Protein AF-A0AAV8WE48-F1 (afdb_monomer_lite)

Sequence (250 aa):
MGMMQLTRQIILLNFLLIIPVNGFLDYDIIDGYFKHRHIHYASIIGCFSTRKEQLRILKRFIMKPMTSIFDLNKIIVKNVFRTSLQLGIVVDGDCEGVKQLLEISGHHNYFNENYHWLVLTLKGNITYIFENVRMYINADIQIVFPESVINYTVLEVYNPAHGRGGSVKFHKVGFYNSYHKYKFKAQRRCKYWIRRNMTGVTLRSLIVLPIHFEGRLLDYLNKEDQREINTFNRFNYNLISSCQRYYNFS

Secondary structure (DSSP, 8-state):
--------------------------HHHHHHHHHHHT--EEEEEE--S-HHHHHHHHHHHTTSSEEEEEEGGG--HHHHT--SS-EEEEEETTSTTHHHHHHHHHHTTTTSTTEEEEEE-S-S--GGGGTT---BTT--EEEEEESSSSEEEEEEEE-SBGGGTPPPEEEEEEEEETTTEEEE---SS-HHHHT---TT---------SS---S-HHHHHT--SSHHHHHHHHHHHHHHHHHHHHHT--

InterPro domains:
  IPR057074 Ionotropic receptor 75a/84a, N-terminal [PF24576] (26-208)

pLDDT: mean 84.61, std 16.13, range [30.84, 97.31]

Structure (mmCIF, N/CA/C/O backbone):
data_AF-A0AAV8WE48-F1
#
_entry.id   AF-A0AAV8WE48-F1
#
loop_
_atom_site.group_PDB
_atom_site.id
_atom_site.type_symbol
_atom_site.label_atom_id
_atom_site.label_alt_id
_atom_site.label_comp_id
_atom_site.label_asym_id
_atom_site.label_entity_id
_atom_site.label_seq_id
_atom_site.pdbx_PDB_ins_code
_atom_site.Cartn_x
_atom_site.Cartn_y
_atom_site.Cartn_z
_atom_site.occupancy
_atom_site.B_iso_or_equiv
_atom_site.auth_seq_id
_atom_site.auth_comp_id
_atom_site.auth_asym_id
_atom_site.auth_atom_id
_atom_site.pdbx_PDB_model_num
ATOM 1 N N . MET A 1 1 ? -3.585 -30.316 72.868 1.00 37.44 1 MET A N 1
ATOM 2 C CA . MET A 1 1 ? -2.877 -31.148 71.875 1.00 37.44 1 MET A CA 1
ATOM 3 C C . MET A 1 1 ? -3.904 -31.590 70.840 1.00 37.44 1 MET A C 1
ATOM 5 O O . MET A 1 1 ? -4.862 -32.215 71.255 1.00 37.44 1 MET A O 1
ATOM 9 N N . GLY A 1 2 ? -3.727 -31.147 69.585 1.00 34.12 2 GLY A N 1
ATOM 10 C CA . GLY A 1 2 ? -4.406 -31.519 68.320 1.00 34.12 2 GLY A CA 1
ATOM 11 C C . GLY A 1 2 ? -5.943 -31.643 68.279 1.00 34.12 2 GLY A C 1
ATOM 12 O O . GLY A 1 2 ? -6.504 -32.447 68.999 1.00 34.12 2 GLY A O 1
ATOM 13 N N . MET A 1 3 ? -6.720 -30.849 67.532 1.00 30.84 3 MET A N 1
ATOM 14 C CA . MET A 1 3 ? -6.778 -30.544 66.081 1.00 30.84 3 MET A CA 1
ATOM 15 C C . MET A 1 3 ? -8.002 -31.193 65.402 1.00 30.84 3 MET A C 1
ATOM 17 O O . MET A 1 3 ? -8.107 -32.408 65.331 1.00 30.84 3 MET A O 1
ATOM 21 N N . MET A 1 4 ? -8.817 -30.308 64.812 1.00 34.03 4 MET A N 1
ATOM 22 C CA . MET A 1 4 ? -9.484 -30.396 63.500 1.00 34.03 4 MET A CA 1
ATOM 23 C C . MET A 1 4 ? -10.501 -31.508 63.200 1.00 34.03 4 MET A C 1
ATOM 25 O O . MET A 1 4 ? -10.136 -32.656 63.005 1.00 34.03 4 MET A O 1
ATOM 29 N N . GLN A 1 5 ? -11.727 -31.079 62.872 1.00 36.22 5 GLN A N 1
ATOM 30 C CA . GLN A 1 5 ? -12.377 -31.365 61.579 1.00 36.22 5 GLN A CA 1
ATOM 31 C C . GLN A 1 5 ? -13.423 -30.259 61.300 1.00 36.22 5 GLN A C 1
ATOM 33 O O . GLN A 1 5 ? -14.400 -30.112 62.020 1.00 36.22 5 GLN A O 1
ATOM 38 N N . LEU A 1 6 ? -13.073 -29.274 60.464 1.00 34.91 6 LEU A N 1
ATOM 39 C CA . LEU A 1 6 ? -13.406 -29.180 59.028 1.00 34.91 6 LEU A CA 1
ATOM 40 C C . LEU A 1 6 ? -14.837 -28.675 58.751 1.00 34.91 6 LEU A C 1
ATOM 42 O O . LEU A 1 6 ? -15.732 -29.412 58.348 1.00 34.91 6 LEU A O 1
ATOM 46 N N . THR A 1 7 ? -15.016 -27.360 58.887 1.00 37.91 7 THR A N 1
ATOM 47 C CA . THR A 1 7 ? -16.088 -26.605 58.231 1.00 37.91 7 THR A CA 1
ATOM 48 C C . THR A 1 7 ? -15.756 -26.441 56.743 1.00 37.91 7 THR A C 1
ATOM 50 O O . THR A 1 7 ? -14.741 -25.858 56.367 1.00 37.91 7 THR A O 1
ATOM 53 N N . ARG A 1 8 ? -16.612 -26.984 55.869 1.00 35.22 8 ARG A N 1
ATOM 54 C CA . ARG A 1 8 ? -16.547 -26.791 54.412 1.00 35.22 8 ARG A CA 1
ATOM 55 C C . ARG A 1 8 ? -16.905 -25.341 54.064 1.00 35.22 8 ARG A C 1
ATOM 57 O O . ARG A 1 8 ? -18.067 -24.961 54.167 1.00 35.22 8 ARG A O 1
ATOM 64 N N . GLN A 1 9 ? -15.933 -24.551 53.611 1.00 38.09 9 GLN A N 1
ATOM 65 C CA . GLN A 1 9 ? -16.186 -23.303 52.886 1.00 38.09 9 GLN A CA 1
ATOM 66 C C . GLN A 1 9 ? -16.316 -23.596 51.387 1.00 38.09 9 GLN A C 1
ATOM 68 O O . GLN A 1 9 ? -15.432 -24.189 50.771 1.00 38.09 9 GLN A O 1
ATOM 73 N N . ILE A 1 10 ? -17.440 -23.176 50.811 1.00 42.19 10 ILE A N 1
ATOM 74 C CA . ILE A 1 10 ? -17.697 -23.159 49.371 1.00 42.19 10 ILE A CA 1
ATOM 75 C C . ILE A 1 10 ? -16.973 -21.935 48.800 1.00 42.19 10 ILE A C 1
ATOM 77 O O . ILE A 1 10 ? -17.366 -20.800 49.061 1.00 42.19 10 ILE A O 1
ATOM 81 N N . ILE A 1 11 ? -15.909 -22.162 48.030 1.00 39.19 11 ILE A N 1
ATOM 82 C CA . ILE A 1 11 ? -15.252 -21.118 47.238 1.00 39.19 11 ILE A CA 1
ATOM 83 C C . ILE A 1 11 ? -16.033 -20.983 45.926 1.00 39.19 11 ILE A C 1
ATOM 85 O O . ILE A 1 11 ? -15.918 -21.814 45.028 1.00 39.19 11 ILE A O 1
ATOM 89 N N . LEU A 1 12 ? -16.844 -19.930 45.824 1.00 37.59 12 LEU A N 1
ATOM 90 C CA . LEU A 1 12 ? -17.414 -19.450 44.565 1.00 37.59 12 LEU A CA 1
ATOM 91 C C . LEU A 1 12 ? -16.288 -18.810 43.739 1.00 37.59 12 LEU A C 1
ATOM 93 O O . LEU A 1 12 ? -15.960 -17.636 43.906 1.00 37.59 12 LEU A O 1
ATOM 97 N N . LEU A 1 13 ? -15.675 -19.595 42.853 1.00 41.00 13 LEU A N 1
ATOM 98 C CA . LEU A 1 13 ? -14.805 -19.073 41.804 1.00 41.00 13 LEU A CA 1
ATOM 99 C C . LEU A 1 13 ? -15.689 -18.366 40.766 1.00 41.00 13 LEU A C 1
ATOM 101 O O . LEU A 1 13 ? -16.316 -19.003 39.920 1.00 41.00 13 LEU A O 1
ATOM 105 N N . ASN A 1 14 ? -15.744 -17.035 40.841 1.00 34.50 14 ASN A N 1
ATOM 106 C CA . ASN A 1 14 ? -16.209 -16.193 39.745 1.00 34.50 14 ASN A CA 1
ATOM 107 C C . ASN A 1 14 ? -15.261 -16.397 38.555 1.00 34.50 14 ASN A C 1
ATOM 109 O O . ASN A 1 14 ? -14.245 -15.714 38.428 1.00 34.50 14 ASN A O 1
ATOM 113 N N . PHE A 1 15 ? -15.592 -17.346 37.680 1.00 39.38 15 PHE A N 1
ATOM 114 C CA . PHE A 1 15 ? -15.073 -17.359 36.322 1.00 39.38 15 PHE A CA 1
ATOM 115 C C . PHE A 1 15 ? -15.584 -16.089 35.638 1.00 39.38 15 PHE A C 1
ATOM 117 O O . PHE A 1 15 ? -16.705 -16.032 35.133 1.00 39.38 15 PHE A O 1
ATOM 124 N N . LEU A 1 16 ? -14.753 -15.046 35.652 1.00 34.72 16 LEU A N 1
ATOM 125 C CA . LEU A 1 16 ? -14.810 -13.987 34.657 1.00 34.72 16 LEU A CA 1
ATOM 126 C C . LEU A 1 16 ? -14.727 -14.686 33.301 1.00 34.72 16 LEU A C 1
ATOM 128 O O . LEU A 1 16 ? -13.660 -15.125 32.877 1.00 34.72 16 LEU A O 1
ATOM 132 N N . LEU A 1 17 ? -15.880 -14.836 32.650 1.00 32.72 17 LEU A N 1
ATOM 133 C CA . LEU A 1 17 ? -15.963 -15.109 31.227 1.00 32.72 17 LEU A CA 1
ATOM 134 C C . LEU A 1 17 ? -15.224 -13.963 30.536 1.00 32.72 17 LEU A C 1
ATOM 136 O O . LEU A 1 17 ? -15.789 -12.898 30.286 1.00 32.72 17 LEU A O 1
ATOM 140 N N . ILE A 1 18 ? -13.934 -14.171 30.273 1.00 37.03 18 ILE A N 1
ATOM 141 C CA . ILE A 1 18 ? -13.184 -13.395 29.298 1.00 37.03 18 ILE A CA 1
ATOM 142 C C . ILE A 1 18 ? -13.840 -13.757 27.973 1.00 37.03 18 ILE A C 1
ATOM 144 O O . ILE A 1 18 ? -13.488 -14.747 27.341 1.00 37.03 18 ILE A O 1
ATOM 148 N N . ILE A 1 19 ? -14.878 -13.010 27.603 1.00 40.09 19 ILE A N 1
ATOM 149 C CA . ILE A 1 19 ? -15.387 -13.031 26.241 1.00 40.09 19 ILE A CA 1
ATOM 150 C C . ILE A 1 19 ? -14.209 -12.520 25.412 1.00 40.09 19 ILE A C 1
ATOM 152 O O . ILE A 1 19 ? -13.821 -11.364 25.614 1.00 40.09 19 ILE A O 1
ATOM 156 N N . PRO A 1 20 ? -13.587 -13.344 24.550 1.00 41.84 20 PRO A N 1
ATOM 157 C CA . PRO A 1 20 ? -12.569 -12.834 23.657 1.00 41.84 20 PRO A CA 1
ATOM 158 C C . PRO A 1 20 ? -13.257 -11.771 22.805 1.00 41.84 20 PRO A C 1
ATOM 160 O O . PRO A 1 20 ? -14.187 -12.052 22.047 1.00 41.84 20 PRO A O 1
ATOM 163 N N . VAL A 1 21 ? -12.875 -10.513 23.011 1.00 46.00 21 VAL A N 1
ATOM 164 C CA . VAL A 1 21 ? -13.251 -9.446 22.093 1.00 46.00 21 VAL A CA 1
ATOM 165 C C . VAL A 1 21 ? -12.491 -9.782 20.820 1.00 46.00 21 VAL A C 1
ATOM 167 O O . VAL A 1 21 ? -11.273 -9.644 20.775 1.00 46.00 21 VAL A O 1
ATOM 170 N N . ASN A 1 22 ? -13.192 -10.332 19.832 1.00 54.34 22 ASN A N 1
ATOM 171 C CA . ASN A 1 22 ? -12.576 -10.933 18.648 1.00 54.34 22 ASN A CA 1
ATOM 172 C C . ASN A 1 22 ? -11.972 -9.907 17.669 1.00 54.34 22 ASN A C 1
ATOM 174 O O . ASN A 1 22 ? -11.669 -10.273 16.542 1.00 54.34 22 ASN A O 1
ATOM 178 N N . GLY A 1 23 ? -11.771 -8.652 18.075 1.00 63.28 23 GLY A N 1
ATOM 179 C CA . GLY A 1 23 ? -11.344 -7.592 17.174 1.00 63.28 23 GLY A CA 1
ATOM 180 C C . GLY A 1 23 ? -10.920 -6.291 17.861 1.00 63.28 23 GLY A C 1
ATOM 181 O O . GLY A 1 23 ? -11.391 -5.976 18.959 1.00 63.28 23 GLY A O 1
ATOM 182 N N . PHE A 1 24 ? -10.023 -5.530 17.228 1.00 79.69 24 PHE A N 1
ATOM 183 C CA . PHE A 1 24 ? -9.522 -4.246 17.718 1.00 79.69 24 PHE A CA 1
ATOM 184 C C . PHE A 1 24 ? -9.884 -3.084 16.787 1.00 79.69 24 PHE A C 1
ATOM 186 O O . PHE A 1 24 ? -9.307 -2.892 15.717 1.00 79.69 24 PHE A O 1
ATOM 193 N N . LEU A 1 25 ? -10.806 -2.239 17.257 1.00 84.12 25 LEU A N 1
ATOM 194 C CA . LEU A 1 25 ? -11.198 -0.989 16.604 1.00 84.12 25 LEU A CA 1
ATOM 195 C C . LEU A 1 25 ? -11.190 0.163 17.617 1.00 84.12 25 LEU A C 1
ATOM 197 O O . LEU A 1 25 ? -12.181 0.416 18.308 1.00 84.12 25 LEU A O 1
ATOM 201 N N . ASP A 1 26 ? -10.065 0.876 17.705 1.00 88.31 26 ASP A N 1
ATOM 202 C CA . ASP A 1 26 ? -9.943 2.070 18.545 1.00 88.31 26 ASP A CA 1
ATOM 203 C C . ASP A 1 26 ? -10.520 3.310 17.844 1.00 88.31 26 ASP A C 1
ATOM 205 O O . ASP A 1 26 ? -10.025 3.779 16.816 1.00 88.31 26 ASP A O 1
ATOM 209 N N . TYR A 1 27 ? -11.581 3.859 18.428 1.00 86.69 27 TYR A N 1
ATOM 210 C CA . TYR A 1 27 ? -12.322 4.992 17.877 1.00 86.69 27 TYR A CA 1
ATOM 211 C C . TYR A 1 27 ? -11.517 6.283 17.790 1.00 86.69 27 TYR A C 1
ATOM 213 O O . TYR A 1 27 ? -11.714 7.052 16.849 1.00 86.69 27 TYR A O 1
ATOM 221 N N . ASP A 1 28 ? -10.643 6.541 18.760 1.00 88.44 28 ASP A N 1
ATOM 222 C CA . ASP A 1 28 ? -9.892 7.790 18.804 1.00 88.44 28 ASP A CA 1
ATOM 223 C C . ASP A 1 28 ? -8.783 7.776 17.744 1.00 88.44 28 ASP A C 1
ATOM 225 O O . ASP A 1 28 ? -8.503 8.803 17.116 1.00 88.44 28 ASP A O 1
ATOM 229 N N . ILE A 1 29 ? -8.209 6.595 17.478 1.00 91.69 29 ILE A N 1
ATOM 230 C CA . ILE A 1 29 ? -7.289 6.384 16.355 1.00 91.69 29 ILE A CA 1
ATOM 231 C C . ILE A 1 29 ? -8.010 6.610 15.024 1.00 91.69 29 ILE A C 1
ATOM 233 O O . ILE A 1 29 ? -7.507 7.357 14.181 1.00 91.69 29 ILE A O 1
ATOM 237 N N . ILE A 1 30 ? -9.190 6.007 14.842 1.00 91.62 30 ILE A N 1
ATOM 238 C CA . ILE A 1 30 ? -9.986 6.134 13.611 1.00 91.62 30 ILE A CA 1
ATOM 239 C C . ILE A 1 30 ? -10.384 7.596 13.359 1.00 91.62 30 ILE A C 1
ATOM 241 O O . ILE A 1 30 ? -10.172 8.109 12.261 1.00 91.62 30 ILE A O 1
ATOM 245 N N . ASP A 1 31 ? -10.915 8.299 14.367 1.00 88.81 31 ASP A N 1
ATOM 246 C CA . ASP A 1 31 ? -11.296 9.714 14.240 1.00 88.81 31 ASP A CA 1
ATOM 247 C C . ASP A 1 31 ? -10.077 10.603 13.956 1.00 88.81 31 ASP A C 1
ATOM 249 O O . ASP A 1 31 ? -10.142 11.503 13.114 1.00 88.81 31 ASP A O 1
ATOM 253 N N . GLY A 1 32 ? -8.943 10.332 14.611 1.00 89.56 32 GLY A N 1
ATOM 254 C CA . GLY A 1 32 ? -7.681 11.018 14.345 1.00 89.56 32 GLY A CA 1
ATOM 255 C C . GLY A 1 32 ? -7.202 10.834 12.903 1.00 89.56 32 GLY A C 1
ATOM 256 O O . GLY A 1 32 ? -6.815 11.809 12.255 1.00 89.56 32 GLY A O 1
ATOM 257 N N . TYR A 1 33 ? -7.285 9.609 12.383 1.00 91.44 33 TYR A N 1
ATOM 258 C CA . TYR A 1 33 ? -6.943 9.288 10.999 1.00 91.44 33 TYR A CA 1
ATOM 259 C C . TYR A 1 33 ? -7.869 9.994 10.002 1.00 91.44 33 TYR A C 1
ATOM 261 O O . TYR A 1 33 ? -7.383 10.660 9.088 1.00 91.44 33 TYR A O 1
ATOM 269 N N . PHE A 1 34 ? -9.191 9.927 10.203 1.00 90.62 34 PHE A N 1
ATOM 270 C CA . PHE A 1 34 ? -10.163 10.580 9.320 1.00 90.62 34 PHE A CA 1
ATOM 271 C C . PHE A 1 34 ? -9.977 12.092 9.264 1.00 90.62 34 PHE A C 1
ATOM 273 O O . PHE A 1 34 ? -9.995 12.668 8.177 1.00 90.62 34 PHE A O 1
ATOM 280 N N . LYS A 1 35 ? -9.732 12.735 10.411 1.00 89.12 35 LYS A N 1
ATOM 281 C CA . LYS A 1 35 ? -9.417 14.169 10.467 1.00 89.12 35 LYS A CA 1
ATOM 282 C C . LYS A 1 35 ? -8.135 14.500 9.715 1.00 89.12 35 LYS A C 1
ATOM 284 O O . LYS A 1 35 ? -8.111 15.468 8.966 1.00 89.12 35 LYS A O 1
ATOM 289 N N . HIS A 1 36 ? -7.082 13.707 9.908 1.00 87.69 36 HIS A N 1
ATOM 290 C CA . HIS A 1 36 ? -5.799 13.941 9.250 1.00 87.69 36 HIS A CA 1
ATOM 291 C C . HIS A 1 36 ? -5.880 13.773 7.727 1.00 87.69 36 HIS A C 1
ATOM 293 O O . HIS A 1 36 ? -5.257 14.528 6.987 1.00 87.69 36 HIS A O 1
ATOM 299 N N . ARG A 1 37 ? -6.632 12.773 7.261 1.00 87.81 37 ARG A N 1
ATOM 300 C CA . ARG A 1 37 ? -6.787 12.448 5.839 1.00 87.81 37 ARG A CA 1
ATOM 301 C C . ARG A 1 37 ? -7.934 13.191 5.151 1.00 87.81 37 ARG A C 1
ATOM 303 O O . ARG A 1 37 ? -8.123 12.985 3.961 1.00 87.81 37 ARG A O 1
ATOM 310 N N . HIS A 1 38 ? -8.684 14.028 5.871 1.00 89.06 38 HIS A N 1
ATOM 311 C CA . HIS A 1 38 ? -9.885 14.701 5.361 1.00 89.06 38 HIS A CA 1
ATOM 312 C C . HIS A 1 38 ? -10.929 13.723 4.781 1.00 89.06 38 HIS A C 1
ATOM 314 O O . HIS A 1 38 ? -11.520 13.956 3.731 1.00 89.06 38 HIS A O 1
ATOM 320 N N . ILE A 1 39 ? -11.157 12.603 5.471 1.00 89.81 39 ILE A N 1
ATOM 321 C CA . ILE A 1 39 ? -12.090 11.558 5.031 1.00 89.81 39 ILE A CA 1
ATOM 322 C C . ILE A 1 39 ? -13.530 11.940 5.394 1.00 89.81 39 ILE A C 1
ATOM 324 O O . ILE A 1 39 ? -13.859 12.140 6.565 1.00 89.81 39 ILE A O 1
ATOM 328 N N . HIS A 1 40 ? -14.401 11.970 4.380 1.00 86.94 40 HIS A N 1
ATOM 329 C CA . HIS A 1 40 ? -15.825 12.317 4.508 1.00 86.94 40 HIS A CA 1
ATOM 330 C C . HIS A 1 40 ? -16.783 11.128 4.351 1.00 86.94 40 HIS A C 1
ATOM 332 O O . HIS A 1 40 ? -17.915 11.185 4.832 1.00 86.94 40 HIS A O 1
ATOM 338 N N . TYR A 1 41 ? -16.324 10.037 3.742 1.00 89.81 41 TYR A N 1
ATOM 339 C CA . TYR A 1 41 ? -17.075 8.794 3.581 1.00 89.81 41 TYR A CA 1
ATOM 340 C C . TYR A 1 41 ? -16.213 7.653 4.084 1.00 89.81 41 TYR A C 1
ATOM 342 O O . TYR A 1 41 ? -15.031 7.589 3.745 1.00 89.81 41 TYR A O 1
ATOM 350 N N . ALA A 1 42 ? -16.785 6.763 4.889 1.00 91.25 42 ALA A N 1
ATOM 351 C CA . ALA A 1 42 ? -16.024 5.675 5.476 1.00 91.25 42 ALA A CA 1
ATOM 352 C C . ALA A 1 42 ? -16.773 4.341 5.449 1.00 91.25 42 ALA A C 1
ATOM 354 O O . ALA A 1 42 ? -17.998 4.275 5.545 1.00 91.25 42 ALA A O 1
ATOM 355 N N . SER A 1 43 ? -16.010 3.261 5.349 1.00 92.12 43 SER A N 1
ATOM 356 C CA . SER A 1 43 ? -16.472 1.893 5.552 1.00 92.12 43 SER A CA 1
ATOM 357 C C . SER A 1 43 ? -15.631 1.254 6.643 1.00 92.12 43 SER A C 1
ATOM 359 O O . SER A 1 43 ? -14.410 1.208 6.527 1.00 92.12 43 SER A O 1
ATOM 361 N N . ILE A 1 44 ? -16.274 0.773 7.703 1.00 92.25 44 ILE A N 1
ATOM 362 C CA . ILE A 1 44 ? -15.618 0.049 8.792 1.00 92.25 44 ILE A CA 1
ATOM 363 C C . ILE A 1 44 ? -15.940 -1.432 8.633 1.00 92.25 44 ILE A C 1
ATOM 365 O O . ILE A 1 44 ? -17.107 -1.823 8.607 1.00 92.25 44 ILE A O 1
ATOM 369 N N . ILE A 1 45 ? -14.904 -2.251 8.525 1.00 93.38 45 ILE A N 1
ATOM 370 C CA . ILE A 1 45 ? -14.990 -3.688 8.301 1.00 93.38 45 ILE A CA 1
ATOM 371 C C . ILE A 1 45 ? -14.364 -4.393 9.501 1.00 93.38 45 ILE A C 1
ATOM 373 O O . ILE A 1 45 ? -13.202 -4.161 9.826 1.00 93.38 45 ILE A O 1
ATOM 377 N N . GLY A 1 46 ? -15.126 -5.263 10.155 1.00 91.75 46 GLY A N 1
ATOM 378 C CA . GLY A 1 46 ? -14.648 -6.025 11.307 1.00 91.75 46 GLY A CA 1
ATOM 379 C C . GLY A 1 46 ? -15.442 -7.306 11.526 1.00 91.75 46 GLY A C 1
ATOM 380 O O . GLY A 1 46 ? -16.467 -7.539 10.884 1.00 91.75 46 GLY A O 1
ATOM 381 N N . CYS A 1 47 ? -14.968 -8.154 12.431 1.00 89.12 47 CYS A N 1
ATOM 382 C CA . CYS A 1 47 ? -15.614 -9.405 12.819 1.00 89.12 47 CYS A CA 1
ATOM 383 C C . CYS A 1 47 ? -16.511 -9.161 14.036 1.00 89.12 47 CYS A C 1
ATOM 385 O O . CYS A 1 47 ? -16.192 -9.486 15.177 1.00 89.12 47 CYS A O 1
ATOM 387 N N . PHE A 1 48 ? -17.661 -8.543 13.775 1.00 84.38 48 PHE A N 1
ATOM 388 C CA . PHE A 1 48 ? -18.609 -8.176 14.820 1.00 84.38 48 PHE A CA 1
ATOM 389 C C . PHE A 1 48 ? -19.348 -9.397 15.353 1.00 84.38 48 PHE A C 1
ATOM 391 O O . PHE A 1 48 ? -20.024 -10.104 14.606 1.00 84.38 48 PHE A O 1
ATOM 398 N N . SER A 1 49 ? -19.296 -9.593 16.669 1.00 74.44 49 SER A N 1
ATOM 399 C CA . SER A 1 49 ? -19.971 -10.730 17.307 1.00 74.44 49 SER A CA 1
ATOM 400 C C . SER A 1 49 ? -21.472 -10.478 17.469 1.00 74.44 49 SER A C 1
ATOM 402 O O . SER A 1 49 ? -22.271 -11.411 17.519 1.00 74.44 49 SER A O 1
ATOM 404 N N . THR A 1 50 ? -21.891 -9.206 17.551 1.00 75.12 50 THR A N 1
ATOM 405 C CA . THR A 1 50 ? -23.304 -8.840 17.734 1.00 75.12 50 THR A CA 1
ATOM 406 C C . THR A 1 50 ? -23.699 -7.575 16.969 1.00 75.12 50 THR A C 1
ATOM 408 O O . THR A 1 50 ? -22.913 -6.646 16.797 1.00 75.12 50 THR A O 1
ATOM 411 N N . ARG A 1 51 ? -24.984 -7.456 16.606 1.00 76.38 51 ARG A N 1
ATOM 412 C CA . ARG A 1 51 ? -25.542 -6.212 16.034 1.00 76.38 51 ARG A CA 1
ATOM 413 C C . ARG A 1 51 ? -25.450 -5.020 17.000 1.00 76.38 51 ARG A C 1
ATOM 415 O O . ARG A 1 51 ? -25.369 -3.875 16.566 1.00 76.38 51 ARG A O 1
ATOM 422 N N . LYS A 1 52 ? -25.439 -5.272 18.317 1.00 79.25 52 LYS A N 1
ATOM 423 C CA . LYS A 1 52 ? -25.266 -4.228 19.344 1.00 79.25 52 LYS A CA 1
ATOM 424 C C . LYS A 1 52 ? -23.896 -3.556 19.242 1.00 79.25 52 LYS A C 1
ATOM 426 O O . LYS A 1 52 ? -23.808 -2.349 19.440 1.00 79.25 52 LYS A O 1
ATOM 431 N N . GLU A 1 53 ? -22.854 -4.315 18.924 1.00 76.31 53 GLU A N 1
ATOM 432 C CA . GLU A 1 53 ? -21.494 -3.809 18.725 1.00 76.31 53 GLU A CA 1
ATOM 433 C C . GLU A 1 53 ? -21.414 -2.872 17.514 1.00 76.31 53 GLU A C 1
ATOM 435 O O . GLU A 1 53 ? -20.979 -1.730 17.646 1.00 76.31 53 GLU A O 1
ATOM 440 N N . GLN A 1 54 ? -21.982 -3.290 16.379 1.00 77.38 54 GLN A N 1
ATOM 441 C CA . GLN A 1 54 ? -22.100 -2.450 15.181 1.00 77.38 54 GLN A CA 1
ATOM 442 C C . GLN A 1 54 ? -22.848 -1.142 15.473 1.00 77.38 54 GLN A C 1
ATOM 444 O O . GLN A 1 54 ? -22.404 -0.064 15.087 1.00 77.38 54 GLN A O 1
ATOM 449 N N . LEU A 1 55 ? -23.961 -1.209 16.213 1.00 77.81 55 LEU A N 1
ATOM 450 C CA . LEU A 1 55 ? -24.722 -0.019 16.603 1.00 77.81 55 LEU A CA 1
ATOM 451 C C . LEU A 1 55 ? -23.941 0.903 17.549 1.00 77.81 55 LEU A C 1
ATOM 453 O O . LEU A 1 55 ? -24.114 2.117 17.476 1.00 77.81 55 LEU A O 1
ATOM 457 N N . ARG A 1 56 ? -23.091 0.366 18.434 1.00 80.19 56 ARG A N 1
ATOM 458 C CA . ARG A 1 56 ? -22.216 1.183 19.295 1.00 80.19 56 ARG A CA 1
ATOM 459 C C . ARG A 1 56 ? -21.189 1.946 18.466 1.00 80.19 56 ARG A C 1
ATOM 461 O O . ARG A 1 56 ? -20.997 3.134 18.721 1.00 80.19 56 ARG A O 1
ATOM 468 N N . ILE A 1 57 ? -20.593 1.290 17.470 1.00 78.56 57 ILE A N 1
ATOM 469 C CA . ILE A 1 57 ? -19.652 1.931 16.548 1.00 78.56 57 ILE A CA 1
ATOM 470 C C . ILE A 1 57 ? -20.374 3.013 15.748 1.00 78.56 57 ILE A C 1
ATOM 472 O O . ILE A 1 57 ? -19.967 4.170 15.804 1.00 78.56 57 ILE A O 1
ATOM 476 N N . LEU A 1 58 ? -21.501 2.678 15.107 1.00 78.25 58 LEU A N 1
ATOM 477 C CA . LEU A 1 58 ? -22.313 3.646 14.363 1.00 78.25 58 LEU A CA 1
ATOM 478 C C . LEU A 1 58 ? -22.654 4.862 15.219 1.00 78.25 58 LEU A C 1
ATOM 480 O O . LEU A 1 58 ? -22.436 5.982 14.776 1.00 78.25 58 LEU A O 1
ATOM 484 N N . LYS A 1 59 ? -23.113 4.654 16.462 1.00 80.00 59 LYS A N 1
ATOM 485 C CA . LYS A 1 59 ? -23.460 5.742 17.387 1.00 80.00 59 LYS A CA 1
ATOM 486 C C . LYS A 1 59 ? -22.312 6.714 17.639 1.00 80.00 59 LYS A C 1
ATOM 488 O O . LYS A 1 59 ? -22.556 7.914 17.712 1.00 80.00 59 LYS A O 1
ATOM 493 N N . ARG A 1 60 ? -21.075 6.221 17.737 1.00 77.50 60 ARG A N 1
ATOM 494 C CA . ARG A 1 60 ? -19.888 7.076 17.898 1.00 77.50 60 ARG A CA 1
ATOM 495 C C . ARG A 1 60 ? -19.555 7.876 16.636 1.00 77.50 60 ARG A C 1
ATOM 497 O O . ARG A 1 60 ? -18.964 8.945 16.749 1.00 77.50 60 ARG A O 1
ATOM 504 N N . PHE A 1 61 ? -19.985 7.405 15.466 1.00 74.31 61 PHE A N 1
ATOM 505 C CA . PHE A 1 61 ? -19.768 8.065 14.179 1.00 74.31 61 PHE A CA 1
ATOM 506 C C . PHE A 1 61 ? -21.002 8.806 13.624 1.00 74.31 61 PHE A C 1
ATOM 508 O O . PHE A 1 61 ? -20.934 9.326 12.516 1.00 74.31 61 PHE A O 1
ATOM 515 N N . ILE A 1 62 ? -22.103 8.943 14.381 1.00 66.94 62 ILE A N 1
ATOM 516 C CA . ILE A 1 62 ? -23.329 9.642 13.922 1.00 66.94 62 ILE A CA 1
ATOM 517 C C . ILE A 1 62 ? -23.053 11.094 13.487 1.00 66.94 62 ILE A C 1
ATOM 519 O O . ILE A 1 62 ? -23.702 11.591 12.575 1.00 66.94 62 ILE A O 1
ATOM 523 N N . MET A 1 63 ? -22.082 11.771 14.110 1.00 62.53 63 MET A N 1
ATOM 524 C CA . MET A 1 63 ? -21.703 13.159 13.790 1.00 62.53 63 MET A CA 1
ATOM 525 C C . MET A 1 63 ? -20.465 13.271 12.877 1.00 62.53 63 MET A C 1
ATOM 527 O O . MET A 1 63 ? -19.801 14.308 12.840 1.00 62.53 63 MET A O 1
ATOM 531 N N . LYS A 1 64 ? -20.071 12.179 12.225 1.00 65.38 64 LYS A N 1
ATOM 532 C CA . LYS A 1 64 ? -18.775 11.998 11.546 1.00 65.38 64 LYS A CA 1
ATOM 533 C C . LYS A 1 64 ? -19.010 11.546 10.094 1.00 65.38 64 LYS A C 1
ATOM 535 O O . LYS A 1 64 ? -20.176 11.464 9.713 1.00 65.38 64 LYS A O 1
ATOM 540 N N . PRO A 1 65 ? -17.967 11.353 9.250 1.00 65.06 65 PRO A N 1
ATOM 541 C CA . PRO A 1 65 ? -18.094 10.834 7.884 1.00 65.06 65 PRO A CA 1
ATOM 542 C C . PRO A 1 65 ? -19.237 9.839 7.712 1.00 65.06 65 PRO A C 1
ATOM 544 O O . PRO A 1 65 ? -19.457 9.010 8.597 1.00 65.06 65 PRO A O 1
ATOM 547 N N . MET A 1 66 ? -19.939 9.892 6.578 1.00 75.31 66 MET A N 1
ATOM 548 C CA . MET A 1 66 ? -21.026 8.958 6.286 1.00 75.31 66 MET A CA 1
ATOM 549 C C . MET A 1 66 ? -20.449 7.538 6.318 1.00 75.31 66 MET A C 1
ATOM 551 O O . MET A 1 66 ? -19.702 7.132 5.425 1.00 75.31 66 MET A O 1
ATOM 555 N N . THR A 1 67 ? -20.712 6.842 7.427 1.00 81.12 67 THR A N 1
ATOM 556 C CA . THR A 1 67 ? -20.009 5.619 7.815 1.00 81.12 67 THR A CA 1
ATOM 557 C C . THR A 1 67 ? -20.923 4.430 7.602 1.00 81.12 67 THR A C 1
ATOM 559 O O . THR A 1 67 ? -22.001 4.340 8.188 1.00 81.12 67 THR A O 1
ATOM 562 N N . SER A 1 68 ? -20.466 3.494 6.785 1.00 87.19 68 SER A N 1
ATOM 563 C CA . SER A 1 68 ? -21.067 2.173 6.648 1.00 87.19 68 SER A CA 1
ATOM 564 C C . SER A 1 68 ? -20.269 1.159 7.463 1.00 87.19 68 SER A C 1
ATOM 566 O O . SER A 1 68 ? -19.059 1.301 7.636 1.00 87.19 68 SER A O 1
ATOM 568 N N . ILE A 1 69 ? -20.951 0.155 8.012 1.00 87.81 69 ILE A N 1
ATOM 569 C CA . ILE A 1 69 ? -20.316 -0.902 8.802 1.00 87.81 69 ILE A CA 1
ATOM 570 C C . ILE A 1 69 ? -20.638 -2.247 8.179 1.00 87.81 69 ILE A C 1
ATOM 572 O O . ILE A 1 69 ? -21.803 -2.547 7.915 1.00 87.81 69 ILE A O 1
ATOM 576 N N . PHE A 1 70 ? -19.605 -3.061 7.995 1.00 89.31 70 PHE A N 1
ATOM 577 C CA . PHE A 1 70 ? -19.708 -4.379 7.397 1.00 89.31 70 PHE A CA 1
ATOM 578 C C . PHE A 1 70 ? -19.089 -5.443 8.296 1.00 89.31 70 PHE A C 1
ATOM 580 O O . PHE A 1 70 ? -17.951 -5.329 8.743 1.00 89.31 70 PHE A O 1
ATOM 587 N N . ASP A 1 71 ? -19.850 -6.510 8.518 1.00 89.19 71 ASP A N 1
ATOM 588 C CA . ASP A 1 71 ? -19.335 -7.756 9.076 1.00 89.19 71 ASP A CA 1
ATOM 589 C C . ASP A 1 71 ? -18.485 -8.452 8.008 1.00 89.19 71 ASP A C 1
ATOM 591 O O . ASP A 1 71 ? -18.992 -8.775 6.929 1.00 89.19 71 ASP A O 1
ATOM 595 N N . LEU A 1 72 ? -17.201 -8.659 8.304 1.00 88.81 72 LEU A N 1
ATOM 596 C CA . LEU A 1 72 ? -16.228 -9.260 7.392 1.00 88.81 72 LEU A CA 1
ATOM 597 C C . LEU A 1 72 ? -16.705 -10.614 6.846 1.00 88.81 72 LEU A C 1
ATOM 599 O O . LEU A 1 72 ? -16.483 -10.914 5.678 1.00 88.81 72 LEU A O 1
ATOM 603 N N . ASN A 1 73 ? -17.430 -11.393 7.650 1.00 85.25 73 ASN A N 1
ATOM 604 C CA . ASN A 1 73 ? -17.907 -12.721 7.258 1.00 85.25 73 ASN A CA 1
ATOM 605 C C . ASN A 1 73 ? -19.089 -12.680 6.276 1.00 85.25 73 ASN A C 1
ATOM 607 O O . ASN A 1 73 ? -19.475 -13.705 5.721 1.00 85.25 73 ASN A O 1
ATOM 611 N N . LYS A 1 74 ? -19.707 -11.510 6.083 1.00 86.62 74 LYS A N 1
ATOM 612 C CA . LYS A 1 74 ? -20.920 -11.326 5.265 1.00 86.62 74 LYS A CA 1
ATOM 613 C C . LYS A 1 74 ? -20.727 -10.294 4.160 1.00 86.62 74 LYS A C 1
ATOM 615 O O . LYS A 1 74 ? -21.681 -9.945 3.461 1.00 86.62 74 LYS A O 1
ATOM 620 N N . ILE A 1 75 ? -19.521 -9.749 4.033 1.00 88.19 75 ILE A N 1
ATOM 621 C CA . ILE A 1 75 ? -19.265 -8.624 3.151 1.00 88.19 75 ILE A CA 1
ATOM 622 C C . ILE A 1 75 ? -19.185 -9.076 1.697 1.00 88.19 75 ILE A C 1
ATOM 624 O O . ILE A 1 75 ? -18.458 -9.996 1.330 1.00 88.19 75 ILE A O 1
ATOM 628 N N . ILE A 1 76 ? -19.895 -8.358 0.835 1.00 87.44 76 ILE A N 1
ATOM 629 C CA . ILE A 1 76 ? -19.665 -8.410 -0.604 1.00 87.44 76 ILE A CA 1
ATOM 630 C C . ILE A 1 76 ? -18.756 -7.229 -0.920 1.00 87.44 76 ILE A C 1
ATOM 632 O O . ILE A 1 76 ? -19.228 -6.096 -0.986 1.00 87.44 76 ILE A O 1
ATOM 636 N N . VAL A 1 77 ? -17.458 -7.491 -1.104 1.00 86.69 77 VAL A N 1
ATOM 637 C CA . VAL A 1 77 ? -16.406 -6.468 -1.286 1.00 86.69 77 VAL A CA 1
ATOM 638 C C . VAL A 1 77 ? -16.832 -5.403 -2.298 1.00 86.69 77 VAL A C 1
ATOM 640 O O . VAL A 1 77 ? -16.807 -4.217 -1.994 1.00 86.69 77 VAL A O 1
ATOM 643 N N . LYS A 1 78 ? -17.358 -5.810 -3.460 1.00 85.88 78 LYS A N 1
ATOM 644 C CA . LYS A 1 78 ? -17.824 -4.886 -4.509 1.00 85.88 78 LYS A CA 1
ATOM 645 C C . LYS A 1 78 ? -18.841 -3.849 -4.033 1.00 85.88 78 LYS A C 1
ATOM 647 O O . LYS A 1 78 ? -18.896 -2.792 -4.639 1.00 85.88 78 LYS A O 1
ATOM 652 N N . ASN A 1 79 ? -19.646 -4.131 -3.006 1.00 85.19 79 ASN A N 1
ATOM 653 C CA . ASN A 1 79 ? -20.647 -3.196 -2.483 1.00 85.19 79 ASN A CA 1
ATOM 654 C C . ASN A 1 79 ? -20.019 -2.056 -1.673 1.00 85.19 79 ASN A C 1
ATOM 656 O O . ASN A 1 79 ? -20.605 -0.981 -1.600 1.00 85.19 79 ASN A O 1
ATOM 660 N N . VAL A 1 80 ? -18.833 -2.283 -1.109 1.00 84.56 80 VAL A N 1
ATOM 661 C CA . VAL A 1 80 ? -18.068 -1.287 -0.350 1.00 84.56 80 VAL A CA 1
ATOM 662 C C . VAL A 1 80 ? -17.463 -0.245 -1.294 1.00 84.56 80 VAL A C 1
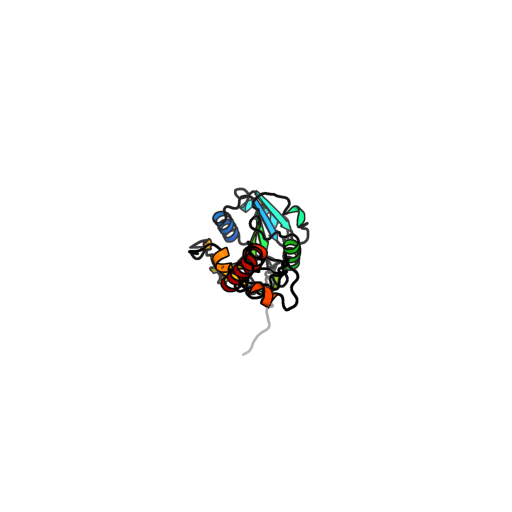ATOM 664 O O . VAL A 1 80 ? -17.526 0.951 -1.035 1.00 84.56 80 VAL A O 1
ATOM 667 N N . PHE A 1 81 ? -16.932 -0.695 -2.434 1.00 84.81 81 PHE A N 1
ATOM 668 C CA . PHE A 1 81 ? -16.140 0.121 -3.364 1.00 84.81 81 PHE A CA 1
ATOM 669 C C . PHE A 1 81 ? -16.947 0.648 -4.568 1.00 84.81 81 PHE A C 1
ATOM 671 O O . PHE A 1 81 ? -16.393 0.864 -5.641 1.00 84.81 81 PHE A O 1
ATOM 678 N N . ARG A 1 82 ? -18.270 0.837 -4.434 1.00 70.81 82 ARG A N 1
ATOM 679 C CA . ARG A 1 82 ? -19.144 1.294 -5.544 1.00 70.81 82 ARG A CA 1
ATOM 680 C C . ARG A 1 82 ? -19.075 2.793 -5.844 1.00 70.81 82 ARG A C 1
ATOM 682 O O . ARG A 1 82 ? -19.808 3.266 -6.707 1.00 70.81 82 ARG A O 1
ATOM 689 N N . THR A 1 83 ? -18.269 3.548 -5.109 1.00 69.44 83 THR A N 1
ATOM 690 C CA . THR A 1 83 ? -18.287 5.011 -5.145 1.00 69.44 83 THR A CA 1
ATOM 691 C C . THR A 1 83 ? -17.101 5.576 -5.920 1.00 69.44 83 THR A C 1
ATOM 693 O O . THR A 1 83 ? -15.999 5.041 -5.857 1.00 69.44 83 THR A O 1
ATOM 696 N N . SER A 1 84 ? -17.322 6.680 -6.634 1.00 69.38 84 SER A N 1
ATOM 697 C CA . SER A 1 84 ? -16.259 7.500 -7.227 1.00 69.38 84 SER A CA 1
ATOM 698 C C . SER A 1 84 ? -15.659 8.504 -6.232 1.00 69.38 84 SER A C 1
ATOM 700 O O . SER A 1 84 ? -14.799 9.297 -6.604 1.00 69.38 84 SER A O 1
ATOM 702 N N . LEU A 1 85 ? -16.146 8.519 -4.988 1.00 80.38 85 LEU A N 1
ATOM 703 C CA . LEU A 1 85 ? -15.695 9.417 -3.926 1.00 80.38 85 LEU A CA 1
ATOM 704 C C . LEU A 1 85 ? -14.476 8.842 -3.197 1.00 80.38 85 LEU A C 1
ATOM 706 O O . LEU A 1 85 ? -14.319 7.625 -3.105 1.00 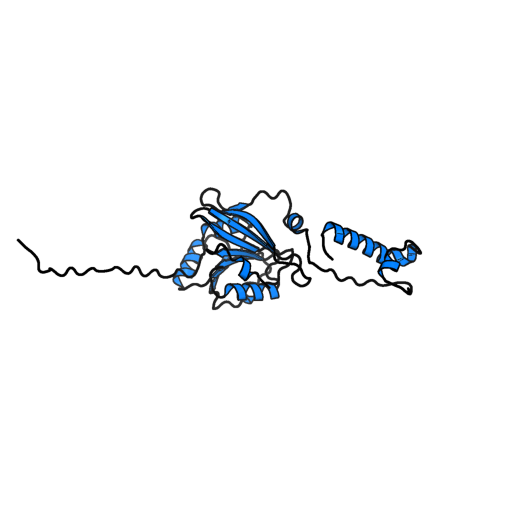80.38 85 LEU A O 1
ATOM 710 N N . GLN A 1 86 ? -13.664 9.724 -2.609 1.00 88.81 86 GLN A N 1
ATOM 711 C CA . GLN A 1 86 ? -12.618 9.318 -1.671 1.00 88.81 86 GLN A CA 1
ATOM 712 C C . GLN A 1 86 ? -13.242 8.606 -0.468 1.00 88.81 86 GLN A C 1
ATOM 714 O O . GLN A 1 86 ? -14.090 9.169 0.232 1.00 88.81 86 GLN A O 1
ATOM 719 N N . LEU A 1 87 ? -12.816 7.367 -0.237 1.00 92.50 87 LEU A N 1
ATOM 720 C CA . LEU A 1 87 ? -13.380 6.486 0.776 1.00 92.50 87 LEU A CA 1
ATOM 721 C C . LEU A 1 87 ? -12.300 6.082 1.780 1.00 92.50 87 LEU A C 1
ATOM 723 O O . LEU A 1 87 ? -11.266 5.526 1.414 1.00 92.50 87 LEU A O 1
ATOM 727 N N . GLY A 1 88 ? -12.563 6.324 3.062 1.00 94.38 88 GLY A N 1
ATOM 728 C CA . GLY A 1 88 ? -11.797 5.727 4.148 1.00 94.38 88 GLY A CA 1
ATOM 729 C C . GLY A 1 88 ? -12.238 4.290 4.381 1.00 94.38 88 GLY A C 1
ATOM 730 O O . GLY A 1 88 ? -13.420 4.039 4.601 1.00 94.38 88 GLY A O 1
ATOM 731 N N . ILE A 1 89 ? -11.310 3.343 4.367 1.00 95.44 89 ILE A N 1
ATOM 732 C CA . ILE A 1 89 ? -11.600 1.944 4.682 1.00 95.44 89 ILE A CA 1
ATOM 733 C C . ILE A 1 89 ? -10.863 1.583 5.958 1.00 95.44 89 ILE A C 1
ATOM 735 O O . ILE A 1 89 ? -9.638 1.542 5.987 1.00 95.44 89 ILE A O 1
ATOM 739 N N . VAL A 1 90 ? -11.614 1.330 7.020 1.00 95.44 90 VAL A N 1
ATOM 740 C CA . VAL A 1 90 ? -11.070 0.869 8.294 1.00 95.44 90 VAL A CA 1
ATOM 741 C C . VAL A 1 90 ? -11.286 -0.626 8.380 1.00 95.44 90 VAL A C 1
ATOM 743 O O . VAL A 1 90 ? -12.410 -1.091 8.205 1.00 95.44 90 VAL A O 1
ATOM 746 N N . VAL A 1 91 ? -10.227 -1.373 8.658 1.00 95.44 91 VAL A N 1
ATOM 747 C CA . VAL A 1 91 ? -10.278 -2.825 8.787 1.00 95.44 91 VAL A CA 1
ATOM 748 C C . VAL A 1 91 ? -9.706 -3.229 10.129 1.00 95.44 91 VAL A C 1
ATOM 750 O O . VAL A 1 91 ? -8.614 -2.806 10.506 1.00 95.44 91 VAL A O 1
ATOM 753 N N . ASP A 1 92 ? -10.438 -4.083 10.820 1.00 93.62 92 ASP A N 1
ATOM 754 C CA . ASP A 1 92 ? -9.917 -4.843 11.941 1.00 93.62 92 ASP A CA 1
ATOM 755 C C . ASP A 1 92 ? -9.008 -5.962 11.424 1.00 93.62 92 ASP A C 1
ATOM 757 O O . ASP A 1 92 ? -9.475 -6.938 10.840 1.00 93.62 92 ASP A O 1
ATOM 761 N N . GLY A 1 93 ? -7.702 -5.783 11.583 1.00 93.69 93 GLY A N 1
ATOM 762 C CA . GLY A 1 93 ? -6.653 -6.672 11.101 1.00 93.69 93 GLY A CA 1
ATOM 763 C C . GLY A 1 93 ? -6.517 -7.977 11.884 1.00 93.69 93 GLY A C 1
ATOM 764 O O . GLY A 1 93 ? -5.781 -8.859 11.442 1.00 93.69 93 GLY A O 1
ATOM 765 N N . ASP A 1 94 ? -7.209 -8.123 13.017 1.00 91.75 94 ASP A N 1
ATOM 766 C CA . ASP A 1 94 ? -7.141 -9.334 13.839 1.00 91.75 94 ASP A CA 1
ATOM 767 C C . ASP A 1 94 ? -8.157 -10.410 13.432 1.00 91.75 94 ASP A C 1
ATOM 769 O O . ASP A 1 94 ? -8.036 -11.558 13.870 1.00 91.75 94 ASP A O 1
ATOM 773 N N . CYS A 1 95 ? -9.094 -10.079 12.542 1.00 91.25 95 CYS A N 1
ATOM 774 C CA . CYS A 1 95 ? -10.107 -11.004 12.050 1.00 91.25 95 CYS A CA 1
ATOM 775 C C . CYS A 1 95 ? -9.545 -12.046 11.058 1.00 91.25 95 CYS A C 1
ATOM 777 O O . CYS A 1 95 ? -8.743 -11.738 10.175 1.00 91.25 95 CYS A O 1
ATOM 779 N N . GLU A 1 96 ? -10.039 -13.285 11.136 1.00 88.69 96 GLU A N 1
ATOM 780 C CA . GLU A 1 96 ? -9.552 -14.435 10.349 1.00 88.69 96 GLU A CA 1
ATOM 781 C C . GLU A 1 96 ? -9.661 -14.243 8.817 1.00 88.69 96 GLU A C 1
ATOM 783 O O . GLU A 1 96 ? -8.807 -14.707 8.064 1.00 88.69 96 GLU A O 1
ATOM 788 N N . GLY A 1 97 ? -10.649 -13.479 8.336 1.00 90.62 97 GLY A N 1
ATOM 789 C CA . GLY A 1 97 ? -10.884 -13.235 6.904 1.00 90.62 97 GLY A CA 1
ATOM 790 C C . GLY A 1 97 ? -10.102 -12.071 6.278 1.00 90.62 97 GLY A C 1
ATOM 791 O O . GLY A 1 97 ? -10.297 -11.764 5.100 1.00 90.62 97 GLY A O 1
ATOM 792 N N . VAL A 1 98 ? -9.245 -11.371 7.032 1.00 93.00 98 VAL A N 1
ATOM 793 C CA . VAL A 1 98 ? -8.635 -10.110 6.558 1.00 93.00 98 VAL A CA 1
ATOM 794 C C . VAL A 1 98 ? -7.702 -10.347 5.381 1.00 93.00 98 VAL A C 1
ATOM 796 O O . VAL A 1 98 ? -7.718 -9.577 4.423 1.00 93.00 98 VAL A O 1
ATOM 799 N N . LYS A 1 99 ? -6.918 -11.429 5.413 1.00 93.94 99 LYS A N 1
ATOM 800 C CA . LYS A 1 99 ? -6.011 -11.765 4.311 1.00 93.94 99 LYS A CA 1
ATOM 801 C C . LYS A 1 99 ? -6.776 -11.917 2.993 1.00 93.94 99 LYS A C 1
ATOM 803 O O . LYS A 1 99 ? -6.413 -11.298 1.997 1.00 93.94 99 LYS A O 1
ATOM 808 N N . GLN A 1 100 ? -7.893 -12.644 3.015 1.00 93.62 100 GLN A N 1
ATOM 809 C CA . GLN A 1 100 ? -8.748 -12.824 1.843 1.00 93.62 100 GLN A CA 1
ATOM 810 C C . GLN A 1 100 ? -9.349 -11.491 1.364 1.00 93.62 100 GLN A C 1
ATOM 812 O O . GLN A 1 100 ? -9.361 -11.213 0.163 1.00 93.62 100 GLN A O 1
ATOM 817 N N . LEU A 1 101 ? -9.801 -10.632 2.288 1.00 95.31 101 LEU A N 1
ATOM 818 C CA . LEU A 1 101 ? -10.277 -9.286 1.954 1.00 95.31 101 LEU A CA 1
ATOM 819 C C . LEU A 1 101 ? -9.196 -8.468 1.236 1.00 95.31 101 LEU A C 1
ATOM 821 O O . LEU A 1 101 ? -9.491 -7.830 0.221 1.00 95.31 101 LEU A O 1
ATOM 825 N N . LEU A 1 102 ? -7.960 -8.484 1.741 1.00 96.38 102 LEU A N 1
ATOM 826 C CA . LEU A 1 102 ? -6.845 -7.752 1.147 1.00 96.38 102 LEU A CA 1
ATOM 827 C C . LEU A 1 102 ? -6.485 -8.304 -0.239 1.00 96.38 102 LEU A C 1
ATOM 829 O O . LEU A 1 102 ? -6.301 -7.528 -1.175 1.00 96.38 102 LEU A O 1
ATOM 833 N N . GLU A 1 103 ? -6.449 -9.626 -0.407 1.00 95.44 103 GLU A N 1
ATOM 834 C CA . GLU A 1 103 ? -6.155 -10.274 -1.691 1.00 95.44 103 GLU A CA 1
ATOM 835 C C . GLU A 1 103 ? -7.192 -9.935 -2.772 1.00 95.44 103 GLU A C 1
ATOM 837 O O . GLU A 1 103 ? -6.821 -9.564 -3.894 1.00 95.44 103 GLU A O 1
ATOM 842 N N . ILE A 1 104 ? -8.486 -10.013 -2.436 1.00 95.00 104 ILE A N 1
ATOM 843 C CA . ILE A 1 104 ? -9.587 -9.639 -3.338 1.00 95.00 104 ILE A CA 1
ATOM 844 C C . ILE A 1 104 ? -9.507 -8.145 -3.673 1.00 95.00 104 ILE A C 1
ATOM 846 O O . ILE A 1 104 ? -9.631 -7.755 -4.836 1.00 95.00 104 ILE A O 1
ATOM 850 N N . SER A 1 105 ? -9.257 -7.300 -2.671 1.00 95.75 105 SER A N 1
ATOM 851 C CA . SER A 1 105 ? -9.162 -5.849 -2.862 1.00 95.75 105 SER A CA 1
ATOM 852 C C . SER A 1 105 ? -7.974 -5.460 -3.743 1.00 95.75 105 SER A C 1
ATOM 854 O O . SER A 1 105 ? -8.105 -4.600 -4.616 1.00 95.75 1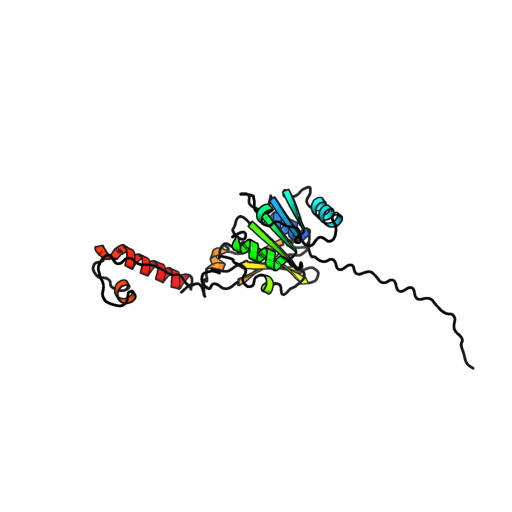05 SER A O 1
ATOM 856 N N . GLY A 1 106 ? -6.843 -6.153 -3.599 1.00 96.00 106 GLY A N 1
ATOM 857 C CA . GLY A 1 106 ? -5.677 -5.983 -4.463 1.00 96.00 106 GLY A CA 1
ATOM 858 C C . GLY A 1 106 ? -5.946 -6.394 -5.907 1.00 96.00 106 GLY A C 1
ATOM 859 O O . GLY A 1 106 ? -5.543 -5.691 -6.832 1.00 96.00 106 GLY A O 1
ATOM 860 N N . HIS A 1 107 ? -6.681 -7.489 -6.132 1.00 95.06 107 HIS A N 1
ATOM 861 C CA . HIS A 1 107 ? -7.085 -7.902 -7.483 1.00 95.06 107 HIS A CA 1
ATOM 862 C C . HIS A 1 107 ? -7.958 -6.864 -8.192 1.00 95.06 107 HIS A C 1
ATOM 864 O O . HIS A 1 107 ? -7.863 -6.718 -9.410 1.00 95.06 107 HIS A O 1
ATOM 870 N N . HIS A 1 108 ? -8.770 -6.127 -7.437 1.00 93.25 108 HIS A N 1
ATOM 871 C CA . HIS A 1 108 ? -9.627 -5.067 -7.960 1.00 93.25 108 HIS A CA 1
ATOM 872 C C . HIS A 1 108 ? -8.987 -3.667 -7.936 1.00 93.25 108 HIS A C 1
ATOM 874 O O . HIS A 1 108 ? -9.655 -2.692 -8.273 1.00 93.25 108 HIS A O 1
ATOM 880 N N . ASN A 1 109 ? -7.698 -3.553 -7.593 1.00 92.75 109 ASN A N 1
ATOM 881 C CA . ASN A 1 109 ? -6.970 -2.283 -7.481 1.00 92.75 109 ASN A CA 1
ATOM 882 C C . ASN A 1 109 ? -7.602 -1.286 -6.489 1.00 92.75 109 ASN A C 1
ATOM 884 O O . ASN A 1 109 ? -7.502 -0.071 -6.671 1.00 92.75 109 ASN A O 1
ATOM 888 N N . TYR A 1 110 ? -8.212 -1.782 -5.411 1.00 95.56 110 TYR A N 1
ATOM 889 C CA . TYR A 1 110 ? -8.862 -0.952 -4.393 1.00 95.56 110 TYR A CA 1
ATOM 890 C C . TYR A 1 110 ? -7.902 -0.332 -3.376 1.00 95.56 110 TYR A C 1
ATOM 892 O O . TYR A 1 110 ? -8.355 0.186 -2.370 1.00 95.56 110 TYR A O 1
ATOM 900 N N . PHE A 1 111 ? -6.593 -0.338 -3.624 1.00 95.94 111 PHE A N 1
ATOM 901 C CA . PHE A 1 111 ? -5.601 0.317 -2.762 1.00 95.94 111 PHE A CA 1
ATOM 902 C C . PHE A 1 111 ? -5.096 1.654 -3.312 1.00 95.94 111 PHE A C 1
ATOM 904 O O . PHE A 1 111 ? -4.167 2.216 -2.751 1.00 95.94 111 PHE A O 1
ATOM 911 N N . ASN A 1 112 ? -5.639 2.142 -4.429 1.00 92.06 112 ASN A N 1
ATOM 912 C CA . ASN A 1 112 ? -5.203 3.396 -5.046 1.00 92.06 112 ASN A CA 1
ATOM 913 C C . ASN A 1 112 ? -5.533 4.640 -4.188 1.00 92.06 112 ASN A C 1
ATOM 915 O O . ASN A 1 112 ? -6.119 4.549 -3.116 1.00 92.06 112 ASN A O 1
ATOM 919 N N . GLU A 1 113 ? -5.170 5.820 -4.681 1.00 89.00 113 GLU A N 1
ATOM 920 C CA . GLU A 1 113 ? -5.339 7.111 -4.008 1.00 89.00 113 GLU A CA 1
ATOM 921 C C . GLU A 1 113 ? -6.785 7.523 -3.676 1.00 89.00 113 GLU A C 1
ATOM 923 O O . GLU A 1 113 ? -6.962 8.459 -2.900 1.00 89.00 113 GLU A O 1
ATOM 928 N N . ASN A 1 114 ? -7.801 6.842 -4.213 1.00 91.19 114 ASN A N 1
ATOM 929 C CA . ASN A 1 114 ? -9.203 7.086 -3.855 1.00 91.19 114 ASN A CA 1
ATOM 930 C C . ASN A 1 114 ? -9.643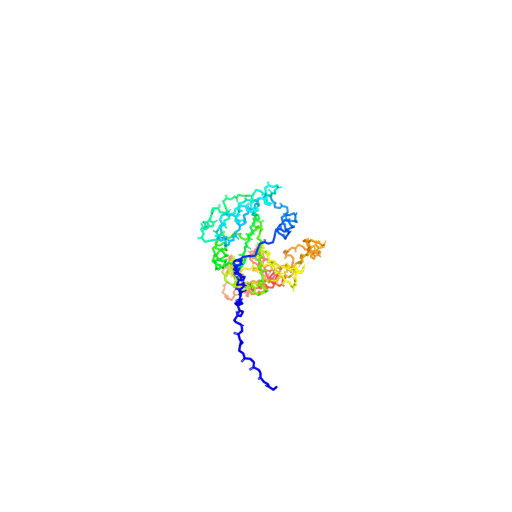 6.288 -2.619 1.00 91.19 114 ASN A C 1
ATOM 932 O O . ASN A 1 114 ? -10.703 6.557 -2.056 1.00 91.19 114 ASN A O 1
ATOM 936 N N . TYR A 1 115 ? -8.847 5.306 -2.200 1.00 94.81 115 TYR A N 1
ATOM 937 C CA . TYR A 1 115 ? -9.173 4.388 -1.121 1.00 94.81 115 TYR A CA 1
ATOM 938 C C . TYR A 1 115 ? -8.101 4.479 -0.038 1.00 94.81 115 TYR A C 1
ATOM 940 O O . TYR A 1 115 ? -7.001 3.954 -0.184 1.00 94.81 115 TYR A O 1
ATOM 948 N N . HIS A 1 116 ? -8.426 5.153 1.060 1.00 95.50 116 HIS A N 1
ATOM 949 C CA . HIS A 1 116 ? -7.505 5.383 2.168 1.00 95.50 116 HIS A CA 1
ATOM 950 C C . HIS A 1 116 ? -7.700 4.296 3.227 1.00 95.50 116 HIS A C 1
ATOM 952 O O . HIS A 1 116 ? -8.656 4.343 4.007 1.00 95.50 116 HIS A O 1
ATOM 958 N N . TRP A 1 117 ? -6.818 3.297 3.239 1.00 97.31 117 TRP A N 1
ATOM 959 C CA . TRP A 1 117 ? -6.940 2.152 4.138 1.00 97.31 117 TRP A CA 1
ATOM 960 C C . TRP A 1 117 ? -6.250 2.399 5.476 1.00 97.31 117 TRP A C 1
ATOM 962 O O . TRP A 1 117 ? -5.092 2.820 5.534 1.00 97.31 117 TRP A O 1
ATOM 972 N N . LEU A 1 118 ? -6.951 2.047 6.548 1.00 96.69 118 LEU A N 1
ATOM 973 C CA . LEU A 1 118 ? -6.456 1.970 7.912 1.00 96.69 118 LEU A CA 1
ATOM 974 C C . LEU A 1 118 ? -6.719 0.562 8.452 1.00 96.69 118 LEU A C 1
ATOM 976 O O . LEU A 1 118 ? -7.862 0.196 8.708 1.00 96.69 118 LEU A O 1
ATOM 980 N N . VAL A 1 119 ? -5.663 -0.217 8.650 1.00 96.75 119 VAL A N 1
ATOM 981 C CA . VAL A 1 119 ? -5.723 -1.538 9.281 1.00 96.75 119 VAL A CA 1
ATOM 982 C C . VAL A 1 119 ? -5.303 -1.401 10.740 1.00 96.75 119 VAL A C 1
ATOM 984 O O . VAL A 1 119 ? -4.189 -0.966 11.025 1.00 96.75 119 VAL A O 1
ATOM 987 N N . LEU A 1 120 ? -6.188 -1.753 11.666 1.00 94.94 120 LEU A N 1
ATOM 988 C CA . LEU A 1 120 ? -5.941 -1.728 13.109 1.00 94.94 120 LEU A CA 1
ATOM 989 C C . LEU A 1 120 ? -5.676 -3.145 13.596 1.00 94.94 120 LEU A C 1
ATOM 991 O O . LEU A 1 120 ? -6.393 -4.058 13.218 1.00 94.94 120 LEU A O 1
ATOM 995 N N . THR A 1 121 ? -4.659 -3.353 14.422 1.00 93.44 121 THR A N 1
ATOM 996 C CA . THR A 1 121 ? -4.368 -4.682 14.978 1.00 93.44 121 THR A CA 1
ATOM 997 C C . THR A 1 121 ? -3.686 -4.571 16.330 1.00 93.44 121 THR A C 1
ATOM 999 O O . THR A 1 121 ? -2.957 -3.615 16.594 1.00 93.44 121 THR A O 1
ATOM 1002 N N . LEU A 1 122 ? -3.882 -5.572 17.181 1.00 90.94 122 LEU A N 1
ATOM 1003 C CA . LEU A 1 122 ? -3.119 -5.758 18.415 1.00 90.94 122 LEU A CA 1
ATOM 1004 C C . LEU A 1 122 ? -1.802 -6.508 18.182 1.00 90.94 122 LEU A C 1
ATOM 1006 O O . LEU A 1 122 ? -0.926 -6.506 19.048 1.00 90.94 122 LEU A O 1
ATOM 1010 N N . LYS A 1 123 ? -1.638 -7.155 17.024 1.00 86.62 123 LYS A N 1
ATOM 1011 C CA . LYS A 1 123 ? -0.463 -7.961 16.686 1.00 86.62 123 LYS A CA 1
ATOM 1012 C C . LYS A 1 123 ? 0.617 -7.070 16.075 1.00 86.62 123 LYS A C 1
ATOM 1014 O O . LYS A 1 123 ? 0.464 -6.540 14.979 1.00 86.62 123 LYS A O 1
ATOM 1019 N N . GLY A 1 124 ? 1.768 -6.979 16.742 1.00 72.44 124 GLY A N 1
ATOM 1020 C CA . GLY A 1 124 ? 2.931 -6.253 16.214 1.00 72.44 124 GLY A CA 1
ATOM 1021 C C . GLY A 1 124 ? 3.527 -6.862 14.934 1.00 72.44 124 GLY A C 1
ATOM 1022 O O . GLY A 1 124 ? 4.194 -6.165 14.175 1.00 72.44 124 GLY A O 1
ATOM 1023 N N . ASN A 1 125 ? 3.264 -8.147 14.661 1.00 76.00 125 ASN A N 1
ATOM 1024 C CA . ASN A 1 125 ? 3.689 -8.835 13.441 1.00 76.00 125 ASN A CA 1
ATOM 1025 C C . ASN A 1 125 ? 2.488 -9.155 12.537 1.00 76.00 125 ASN A C 1
ATOM 1027 O O . ASN A 1 125 ? 2.003 -10.284 12.505 1.00 76.00 125 ASN A O 1
ATOM 1031 N N . ILE A 1 126 ? 1.996 -8.146 11.818 1.00 82.44 126 ILE A N 1
ATOM 1032 C CA . ILE A 1 126 ? 0.910 -8.292 10.836 1.00 82.44 126 ILE A CA 1
ATOM 1033 C C . ILE A 1 126 ? 1.419 -8.294 9.387 1.00 82.44 126 ILE A C 1
ATOM 1035 O O . ILE A 1 126 ? 0.640 -8.379 8.450 1.00 82.44 126 ILE A O 1
ATOM 1039 N N . THR A 1 127 ? 2.729 -8.212 9.155 1.00 84.44 127 THR A N 1
ATOM 1040 C CA . THR A 1 127 ? 3.286 -8.084 7.795 1.00 84.44 127 THR A CA 1
ATOM 1041 C C . THR A 1 127 ? 2.902 -9.253 6.882 1.00 84.44 127 THR A C 1
ATOM 1043 O O . THR A 1 127 ? 2.683 -9.041 5.689 1.00 84.44 127 THR A O 1
ATOM 1046 N N . TYR A 1 128 ? 2.730 -10.450 7.449 1.00 88.31 128 TYR A N 1
ATOM 1047 C CA . TYR A 1 128 ? 2.382 -11.674 6.724 1.00 88.31 128 TYR A CA 1
ATOM 1048 C C . TYR A 1 128 ? 1.023 -11.614 5.999 1.00 88.31 128 TYR A C 1
ATOM 1050 O O . TYR A 1 128 ? 0.848 -12.277 4.979 1.00 88.31 128 TYR A O 1
ATOM 1058 N N . ILE A 1 129 ? 0.051 -10.809 6.460 1.00 92.19 129 ILE A N 1
ATOM 1059 C CA . ILE A 1 129 ? -1.256 -10.708 5.773 1.00 92.19 129 ILE A CA 1
ATOM 1060 C C . ILE A 1 129 ? -1.161 -9.940 4.450 1.00 92.19 129 ILE A C 1
ATOM 1062 O O . ILE A 1 129 ? -2.081 -9.999 3.640 1.00 92.19 129 ILE A O 1
ATOM 1066 N N . PHE A 1 130 ? -0.062 -9.210 4.246 1.00 94.44 130 PHE A N 1
ATOM 1067 C CA . PHE A 1 130 ? 0.222 -8.465 3.023 1.00 94.44 130 PHE A CA 1
ATOM 1068 C C . PHE A 1 130 ? 1.115 -9.242 2.050 1.00 94.44 130 PHE A C 1
ATOM 1070 O O . PHE A 1 130 ? 1.402 -8.752 0.954 1.00 94.44 130 PHE A O 1
ATOM 1077 N N . GLU A 1 131 ? 1.551 -10.449 2.416 1.00 86.94 131 GLU A N 1
ATOM 1078 C CA . GLU A 1 131 ? 2.243 -11.345 1.495 1.00 86.94 131 GLU A CA 1
ATOM 1079 C C . GLU A 1 131 ? 1.313 -11.702 0.331 1.00 86.94 131 GLU A C 1
ATOM 1081 O O . GLU A 1 131 ? 0.162 -12.078 0.534 1.00 86.94 131 GLU A O 1
ATOM 1086 N N . ASN A 1 132 ? 1.811 -11.570 -0.900 1.00 88.00 132 ASN A N 1
ATOM 1087 C CA . ASN A 1 132 ? 1.077 -11.822 -2.152 1.00 88.00 132 ASN A CA 1
ATOM 1088 C C . ASN A 1 132 ? -0.125 -10.900 -2.429 1.00 88.00 132 ASN A C 1
ATOM 1090 O O . ASN A 1 132 ? -0.820 -11.069 -3.436 1.00 88.00 132 ASN A O 1
ATOM 1094 N N . VAL A 1 133 ? -0.357 -9.883 -1.596 1.00 96.06 133 VAL A N 1
ATOM 1095 C CA . VAL A 1 133 ? -1.385 -8.880 -1.871 1.00 96.06 133 VAL A CA 1
ATOM 1096 C C . VAL A 1 133 ? -0.913 -7.981 -3.017 1.00 96.06 133 VAL A C 1
ATOM 1098 O O . VAL A 1 133 ? 0.147 -7.348 -2.961 1.00 96.06 133 VAL A O 1
ATOM 1101 N N . ARG A 1 134 ? -1.723 -7.909 -4.080 1.00 96.75 134 ARG A N 1
ATOM 1102 C CA . ARG A 1 134 ? -1.443 -7.069 -5.251 1.00 96.75 134 ARG A CA 1
ATOM 1103 C C . ARG A 1 134 ? -1.528 -5.595 -4.870 1.00 96.75 134 ARG A C 1
ATOM 1105 O O . ARG A 1 134 ? -2.611 -5.048 -4.685 1.00 96.75 134 ARG A O 1
ATOM 1112 N N . MET A 1 135 ? -0.366 -4.962 -4.779 1.00 96.06 135 MET A N 1
ATOM 1113 C CA . MET A 1 135 ? -0.208 -3.541 -4.487 1.00 96.06 135 MET A CA 1
ATOM 1114 C C . MET A 1 135 ? 0.759 -2.906 -5.487 1.00 96.06 135 MET A C 1
ATOM 1116 O O . MET A 1 135 ? 1.615 -3.581 -6.070 1.00 96.06 135 MET A O 1
ATOM 1120 N N . TYR A 1 136 ? 0.627 -1.595 -5.655 1.00 95.19 136 TYR A N 1
ATOM 1121 C CA . TYR A 1 136 ? 1.456 -0.787 -6.547 1.00 95.19 136 TYR A CA 1
ATOM 1122 C C . TYR A 1 136 ? 1.948 0.469 -5.826 1.00 95.19 136 TYR A C 1
ATOM 1124 O O . TYR A 1 136 ? 1.547 0.754 -4.695 1.00 95.19 136 TYR A O 1
ATOM 1132 N N . ILE A 1 137 ? 2.841 1.225 -6.466 1.00 95.19 137 ILE A N 1
ATOM 1133 C CA . ILE A 1 137 ? 3.517 2.375 -5.852 1.00 95.19 137 ILE A CA 1
ATOM 1134 C C . ILE A 1 137 ? 2.557 3.445 -5.303 1.00 95.19 137 ILE A C 1
ATOM 1136 O O . ILE A 1 137 ? 2.892 4.138 -4.337 1.00 95.19 137 ILE A O 1
ATOM 1140 N N . ASN A 1 138 ? 1.359 3.569 -5.881 1.00 94.94 138 ASN A N 1
ATOM 1141 C CA . ASN A 1 138 ? 0.327 4.512 -5.453 1.00 94.94 138 ASN A CA 1
ATOM 1142 C C . ASN A 1 138 ? -0.478 4.047 -4.230 1.00 94.94 138 ASN A C 1
ATOM 1144 O O . ASN A 1 138 ? -1.234 4.862 -3.701 1.00 94.94 138 ASN A O 1
ATOM 1148 N N . ALA A 1 139 ? -0.260 2.818 -3.741 1.00 96.38 139 ALA A N 1
ATOM 1149 C CA . ALA A 1 139 ? -1.015 2.234 -2.636 1.00 96.38 139 ALA A CA 1
ATOM 1150 C C . ALA A 1 139 ? -1.140 3.182 -1.427 1.00 96.38 139 ALA A C 1
ATOM 1152 O O . ALA A 1 139 ? -0.147 3.787 -0.998 1.00 96.38 139 ALA A O 1
ATOM 1153 N N . ASP A 1 140 ? -2.343 3.318 -0.878 1.00 95.31 140 ASP A N 1
ATOM 1154 C CA . ASP A 1 140 ? -2.624 4.124 0.308 1.00 95.31 140 ASP A CA 1
ATOM 1155 C C . ASP A 1 140 ? -3.170 3.253 1.441 1.00 95.31 140 ASP A C 1
ATOM 1157 O O . ASP A 1 140 ? -4.372 3.147 1.675 1.00 95.31 140 ASP A O 1
ATOM 1161 N N . ILE A 1 141 ? -2.238 2.582 2.119 1.00 96.69 141 ILE A N 1
ATOM 1162 C CA . ILE A 1 141 ? -2.526 1.670 3.220 1.00 96.69 141 ILE A CA 1
ATOM 1163 C C . ILE A 1 141 ? -1.661 2.042 4.411 1.00 96.69 141 ILE A C 1
ATOM 1165 O O . ILE A 1 141 ? -0.433 2.126 4.298 1.00 96.69 141 ILE A O 1
ATOM 1169 N N . GLN A 1 142 ? -2.309 2.216 5.558 1.00 95.50 142 GLN A N 1
ATOM 1170 C CA . GLN A 1 142 ? -1.661 2.388 6.845 1.00 95.50 142 GLN A CA 1
ATOM 1171 C C . GLN A 1 142 ? -2.070 1.284 7.808 1.00 95.50 142 GLN A C 1
ATOM 1173 O O . GLN A 1 142 ? -3.236 0.911 7.879 1.00 95.50 142 GLN A O 1
ATOM 1178 N N . ILE A 1 143 ? -1.102 0.780 8.561 1.00 95.75 143 ILE A N 1
ATOM 1179 C CA . ILE A 1 143 ? -1.305 -0.161 9.655 1.00 95.75 143 ILE A CA 1
ATOM 1180 C C . ILE A 1 143 ? -1.033 0.579 10.955 1.00 95.75 143 ILE A C 1
ATOM 1182 O O . ILE A 1 143 ? -0.015 1.268 11.069 1.00 95.75 143 ILE A O 1
ATOM 1186 N N . VAL A 1 144 ? -1.901 0.384 11.941 1.00 94.81 144 VAL A N 1
ATOM 1187 C CA . VAL A 1 144 ? -1.695 0.860 13.302 1.00 94.81 144 VAL A CA 1
ATOM 1188 C C . VAL A 1 144 ? -1.735 -0.301 14.281 1.00 94.81 144 VAL A C 1
ATOM 1190 O O . VAL A 1 144 ? -2.695 -1.069 14.302 1.00 94.81 144 VAL A O 1
ATOM 1193 N N . PHE A 1 145 ? -0.689 -0.405 15.098 1.00 93.62 145 PHE A N 1
ATOM 1194 C CA . PHE A 1 145 ? -0.565 -1.421 16.141 1.00 93.62 145 PHE A CA 1
ATOM 1195 C C . PHE A 1 145 ? 0.109 -0.855 17.396 1.00 93.62 145 PHE A C 1
ATOM 1197 O O . PHE A 1 145 ? 0.878 0.111 17.293 1.00 93.62 145 PHE A O 1
ATOM 1204 N N . PRO A 1 146 ? -0.177 -1.409 18.586 1.00 92.19 146 PRO A N 1
ATOM 1205 C CA . PRO A 1 146 ? 0.405 -0.930 19.832 1.00 92.19 146 PRO A CA 1
ATOM 1206 C C . PRO A 1 146 ? 1.898 -1.282 19.924 1.00 92.19 146 PRO A C 1
ATOM 1208 O O . PRO A 1 146 ? 2.295 -2.427 19.725 1.00 92.19 146 PRO A O 1
ATOM 1211 N N . GLU A 1 147 ? 2.733 -0.297 20.266 1.00 89.06 147 GLU A N 1
ATOM 1212 C CA . GLU A 1 147 ? 4.087 -0.526 20.805 1.00 89.06 147 GLU A CA 1
ATOM 1213 C C . GLU A 1 147 ? 4.051 -0.613 22.341 1.00 89.06 147 GLU A C 1
ATOM 1215 O O . GLU A 1 147 ? 4.875 -1.288 22.953 1.00 89.06 147 GLU A O 1
ATOM 1220 N N . SER A 1 148 ? 3.092 0.068 22.975 1.00 87.12 148 SER A N 1
ATOM 1221 C CA . SER A 1 148 ? 2.811 -0.005 24.409 1.00 87.12 148 SER A CA 1
ATOM 1222 C C . SER A 1 148 ? 1.327 0.265 24.678 1.00 87.12 148 SER A C 1
ATOM 1224 O O . SER A 1 148 ? 0.561 0.522 23.754 1.00 87.12 148 SER A O 1
ATOM 1226 N N . VAL A 1 149 ? 0.918 0.263 25.952 1.00 83.06 149 VAL A N 1
ATOM 1227 C CA . VAL A 1 149 ? -0.474 0.530 26.374 1.00 83.06 149 VAL A CA 1
ATOM 1228 C C . VAL A 1 149 ? -1.015 1.864 25.840 1.00 83.06 149 VAL A C 1
ATOM 1230 O O . VAL A 1 149 ? -2.207 1.989 25.576 1.00 83.06 149 VAL A O 1
ATOM 1233 N N . ILE A 1 150 ? -0.150 2.869 25.684 1.00 86.06 150 ILE A N 1
ATOM 1234 C CA . ILE A 1 150 ? -0.552 4.232 25.303 1.00 86.06 150 ILE A CA 1
ATOM 1235 C C . ILE A 1 150 ? 0.019 4.694 23.961 1.00 86.06 150 ILE A C 1
ATOM 1237 O O . ILE A 1 150 ? -0.435 5.713 23.443 1.00 86.06 150 ILE A O 1
ATOM 1241 N N . ASN A 1 151 ? 1.007 3.983 23.408 1.00 91.31 151 ASN A N 1
ATOM 1242 C CA . ASN A 1 151 ? 1.698 4.371 22.182 1.00 91.31 151 ASN A CA 1
ATOM 1243 C C . ASN A 1 151 ? 1.462 3.347 21.079 1.00 91.31 151 ASN A C 1
ATOM 1245 O O . ASN A 1 151 ? 1.709 2.155 21.249 1.00 91.31 151 ASN A O 1
ATOM 1249 N N . TYR A 1 152 ? 1.070 3.854 19.919 1.00 93.56 152 TYR A N 1
ATOM 1250 C CA . TYR A 1 152 ? 0.809 3.081 18.719 1.00 93.56 152 TYR A CA 1
ATOM 1251 C C . TYR A 1 152 ? 1.731 3.542 17.603 1.00 93.56 152 TYR A C 1
ATOM 1253 O O . TYR A 1 152 ? 1.947 4.743 17.421 1.00 93.56 152 TYR A O 1
ATOM 1261 N N . THR A 1 153 ? 2.235 2.601 16.818 1.00 93.62 153 THR A N 1
ATOM 1262 C CA . THR A 1 153 ? 3.012 2.900 15.617 1.00 93.62 153 THR A CA 1
ATOM 1263 C C . THR A 1 153 ? 2.125 2.910 14.393 1.00 93.62 153 THR A C 1
ATOM 1265 O O . THR A 1 153 ? 1.244 2.071 14.257 1.00 93.62 153 THR A O 1
ATOM 1268 N N . VAL A 1 154 ? 2.400 3.851 13.486 1.00 93.94 154 VAL A N 1
ATOM 1269 C CA . VAL A 1 154 ? 1.772 3.919 12.165 1.00 93.94 154 VAL A CA 1
ATOM 1270 C C . VAL A 1 154 ? 2.801 3.517 11.109 1.00 93.94 154 VAL A C 1
ATOM 1272 O O . VAL A 1 154 ? 3.815 4.207 10.922 1.00 93.94 154 VAL A O 1
ATOM 1275 N N . LEU A 1 155 ? 2.544 2.415 10.407 1.00 93.31 155 LEU A N 1
ATOM 1276 C CA . LEU A 1 155 ? 3.312 1.984 9.237 1.00 93.31 155 LEU A CA 1
ATOM 1277 C C . LEU A 1 155 ? 2.523 2.247 7.960 1.00 93.31 155 LEU A C 1
ATOM 1279 O O . LEU A 1 155 ? 1.328 1.999 7.918 1.00 93.31 155 LEU A O 1
ATOM 1283 N N . GLU A 1 156 ? 3.196 2.671 6.900 1.00 93.44 156 GLU A N 1
ATOM 1284 C CA . GLU A 1 156 ? 2.673 2.559 5.540 1.00 93.44 156 GLU A CA 1
ATOM 1285 C C . GLU A 1 156 ? 3.117 1.252 4.896 1.00 93.44 156 GLU A C 1
ATOM 1287 O O . GLU A 1 156 ? 4.247 0.800 5.111 1.00 93.44 156 GLU A O 1
ATOM 1292 N N . VAL A 1 157 ? 2.241 0.702 4.053 1.00 95.38 157 VAL A N 1
ATOM 1293 C CA . VAL A 1 157 ? 2.505 -0.492 3.246 1.00 95.38 157 VAL A CA 1
ATOM 1294 C C . VAL A 1 157 ? 2.287 -0.187 1.778 1.00 95.38 157 VAL A C 1
ATOM 1296 O O . VAL A 1 157 ? 1.301 0.438 1.394 1.00 95.38 157 VAL A O 1
ATOM 1299 N N . TYR A 1 158 ? 3.219 -0.635 0.946 1.00 95.69 158 TYR A N 1
ATOM 1300 C CA . TYR A 1 158 ? 3.084 -0.582 -0.505 1.00 95.69 158 TYR A CA 1
ATOM 1301 C C . TYR A 1 158 ? 3.982 -1.635 -1.156 1.00 95.69 158 TYR A C 1
ATOM 1303 O O . TYR A 1 158 ? 4.859 -2.210 -0.517 1.00 95.69 158 TYR A O 1
ATOM 1311 N N . ASN A 1 159 ? 3.800 -1.862 -2.452 1.00 96.25 159 ASN A N 1
ATOM 1312 C CA . ASN A 1 159 ? 4.749 -2.596 -3.285 1.00 96.25 159 ASN A CA 1
ATOM 1313 C C . ASN A 1 159 ? 5.041 -1.725 -4.515 1.00 96.25 159 ASN A C 1
ATOM 1315 O O . ASN A 1 159 ? 4.082 -1.239 -5.106 1.00 96.25 159 ASN A O 1
ATOM 1319 N N . PRO A 1 160 ? 6.303 -1.482 -4.916 1.00 95.31 160 PRO A N 1
ATOM 1320 C CA . PRO A 1 160 ? 6.596 -0.664 -6.092 1.00 95.31 160 PRO A CA 1
ATOM 1321 C C . PRO A 1 160 ? 5.877 -1.146 -7.362 1.00 95.31 160 PRO A C 1
ATOM 1323 O O . PRO A 1 160 ? 5.279 -0.336 -8.068 1.00 95.31 160 PRO A O 1
ATOM 1326 N N . ALA A 1 161 ? 5.878 -2.459 -7.622 1.00 95.44 161 ALA A N 1
ATOM 1327 C CA . ALA A 1 161 ? 5.161 -3.074 -8.736 1.00 95.44 161 ALA A CA 1
ATOM 1328 C C . ALA A 1 161 ? 5.047 -4.599 -8.551 1.00 95.44 161 ALA A C 1
ATOM 1330 O O . ALA A 1 161 ? 5.874 -5.356 -9.067 1.00 95.44 161 ALA A O 1
ATOM 1331 N N . HIS A 1 162 ? 4.001 -5.064 -7.857 1.00 95.44 162 HIS A N 1
ATOM 1332 C CA . HIS A 1 162 ? 3.824 -6.487 -7.531 1.00 95.44 162 HIS A CA 1
ATOM 1333 C C . HIS A 1 162 ? 3.914 -7.400 -8.766 1.00 95.44 162 HIS A C 1
ATOM 1335 O O . HIS A 1 162 ? 4.678 -8.358 -8.793 1.00 95.44 162 HIS A O 1
ATOM 1341 N N . GLY A 1 163 ? 3.181 -7.075 -9.836 1.00 93.25 163 GLY A N 1
ATOM 1342 C CA . GLY A 1 163 ? 3.171 -7.867 -11.075 1.00 93.25 163 GLY A CA 1
ATOM 1343 C C . GLY A 1 163 ? 4.462 -7.806 -11.904 1.00 93.25 163 GLY A C 1
ATOM 1344 O O . GLY A 1 163 ? 4.508 -8.369 -12.995 1.00 93.25 163 GLY A O 1
ATOM 1345 N N . ARG A 1 164 ? 5.488 -7.089 -11.436 1.00 95.31 164 ARG A N 1
ATOM 1346 C CA . ARG A 1 164 ? 6.753 -6.862 -12.146 1.00 95.31 164 ARG A CA 1
ATOM 1347 C C . ARG A 1 164 ? 7.977 -7.193 -11.285 1.00 95.31 164 ARG A C 1
ATOM 1349 O O . ARG A 1 164 ? 9.050 -6.702 -11.591 1.00 95.31 164 ARG A O 1
ATOM 1356 N N . GLY A 1 165 ? 7.829 -7.992 -10.227 1.00 94.75 165 GLY A N 1
ATOM 1357 C CA . GLY A 1 165 ? 8.945 -8.414 -9.364 1.00 94.75 165 GLY A CA 1
ATOM 1358 C C . GLY A 1 165 ? 9.212 -7.510 -8.154 1.00 94.75 165 GLY A C 1
ATOM 1359 O O . GLY A 1 165 ? 10.091 -7.802 -7.346 1.00 94.75 165 GLY A O 1
ATOM 1360 N N . GLY A 1 166 ? 8.437 -6.435 -7.974 1.00 94.62 166 GLY A N 1
ATOM 1361 C CA . GLY A 1 166 ? 8.533 -5.599 -6.781 1.00 94.62 166 GLY A CA 1
ATOM 1362 C C . GLY A 1 166 ? 8.181 -6.369 -5.503 1.00 94.62 166 GLY A C 1
ATOM 1363 O O . GLY A 1 166 ? 7.318 -7.249 -5.503 1.00 94.62 166 GLY A O 1
ATOM 1364 N N . SER A 1 167 ? 8.816 -5.999 -4.389 1.00 93.81 167 SER A N 1
ATOM 1365 C CA . SER A 1 167 ? 8.538 -6.572 -3.068 1.00 93.81 167 SER A CA 1
ATOM 1366 C C . SER A 1 167 ? 7.665 -5.638 -2.227 1.00 93.81 167 SER A C 1
ATOM 1368 O O . SER A 1 167 ? 7.776 -4.414 -2.333 1.00 93.81 167 SER A O 1
ATOM 1370 N N . VAL A 1 168 ? 6.859 -6.199 -1.322 1.00 95.00 168 VAL A N 1
ATOM 1371 C CA . VAL A 1 168 ? 6.174 -5.401 -0.294 1.00 95.00 168 VAL A CA 1
ATOM 1372 C C . VAL A 1 168 ? 7.203 -4.653 0.563 1.00 95.00 168 VAL A C 1
ATOM 1374 O O . VAL A 1 168 ? 8.292 -5.163 0.847 1.00 95.00 168 VAL A O 1
ATOM 1377 N N . LYS A 1 169 ? 6.885 -3.412 0.923 1.00 94.62 169 LYS A N 1
ATOM 1378 C CA . LYS A 1 169 ? 7.697 -2.513 1.741 1.00 94.62 169 LYS A CA 1
ATOM 1379 C C . LYS A 1 169 ? 6.840 -1.966 2.874 1.00 94.62 169 LYS A C 1
ATOM 1381 O O . LYS A 1 169 ? 5.699 -1.567 2.656 1.00 94.62 169 LYS A O 1
ATOM 1386 N N . PHE A 1 170 ? 7.444 -1.891 4.054 1.00 93.38 170 PHE A N 1
ATOM 1387 C CA . PHE A 1 170 ? 6.858 -1.308 5.254 1.00 93.38 170 PHE A CA 1
ATOM 1388 C C . PHE A 1 170 ? 7.697 -0.105 5.678 1.00 93.38 170 PHE A C 1
ATO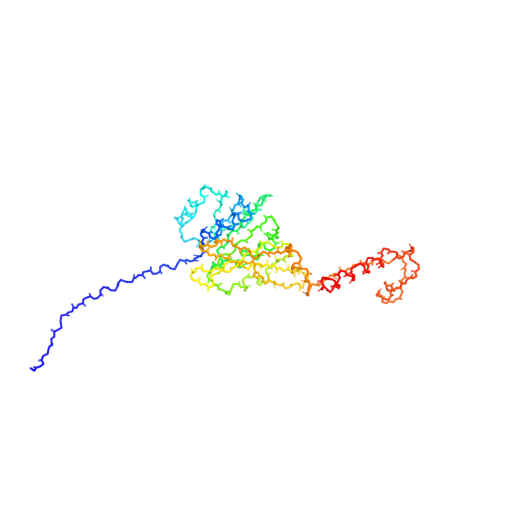M 1390 O O . PHE A 1 170 ? 8.927 -0.183 5.705 1.00 93.38 170 PHE A O 1
ATOM 1397 N N . HIS A 1 171 ? 7.055 1.016 5.995 1.00 91.44 171 HIS A N 1
ATOM 1398 C CA . HIS A 1 171 ? 7.761 2.228 6.405 1.00 91.44 171 HIS A CA 1
ATOM 1399 C C . HIS A 1 171 ? 7.056 2.920 7.570 1.00 91.44 171 HIS A C 1
ATOM 1401 O O . HIS A 1 171 ? 5.879 3.247 7.472 1.00 91.44 171 HIS A O 1
ATOM 1407 N N . LYS A 1 172 ? 7.771 3.184 8.672 1.00 92.00 172 LYS A N 1
ATOM 1408 C CA . LYS A 1 172 ? 7.210 3.908 9.824 1.00 92.00 172 LYS A CA 1
ATOM 1409 C C . LYS A 1 172 ? 7.013 5.379 9.483 1.00 92.00 172 LYS A C 1
ATOM 1411 O O . LYS A 1 172 ? 7.983 6.134 9.404 1.00 92.00 172 LYS A O 1
ATOM 1416 N N . VAL A 1 173 ? 5.755 5.785 9.346 1.00 91.44 173 VAL A N 1
ATOM 1417 C CA . VAL A 1 173 ? 5.370 7.151 8.964 1.00 91.44 173 VAL A CA 1
ATOM 1418 C C . VAL A 1 173 ? 4.949 8.012 10.140 1.00 91.44 173 VAL A C 1
ATOM 1420 O O . VAL A 1 173 ? 4.963 9.235 10.031 1.00 91.44 173 VAL A O 1
ATOM 1423 N N . GLY A 1 174 ? 4.622 7.410 11.278 1.00 92.19 174 GLY A N 1
ATOM 1424 C CA . GLY A 1 174 ? 4.108 8.165 12.407 1.00 92.19 174 GLY A CA 1
ATOM 1425 C C . GLY A 1 174 ? 3.853 7.320 13.637 1.00 92.19 174 GLY A C 1
ATOM 1426 O O . GLY A 1 174 ? 4.316 6.182 13.751 1.00 92.19 174 GLY A O 1
ATOM 1427 N N . PHE A 1 175 ? 3.122 7.929 14.558 1.00 93.19 175 PHE A N 1
ATOM 1428 C CA . PHE A 1 175 ? 2.635 7.306 15.772 1.00 93.19 175 PHE A CA 1
ATOM 1429 C C . PHE A 1 175 ? 1.295 7.929 16.174 1.00 93.19 175 PHE A C 1
ATOM 1431 O O . PHE A 1 175 ? 0.929 9.023 15.734 1.00 93.19 175 PHE A O 1
ATOM 1438 N N . TYR A 1 176 ? 0.582 7.232 17.044 1.00 92.31 176 TYR A N 1
ATOM 1439 C CA . TYR A 1 176 ? -0.576 7.756 17.743 1.00 92.31 176 TYR A CA 1
ATOM 1440 C C . TYR A 1 176 ? -0.397 7.548 19.247 1.00 92.31 176 TYR A C 1
ATOM 1442 O O . TYR A 1 176 ? 0.057 6.493 19.685 1.00 92.31 176 TYR A O 1
ATOM 1450 N N . ASN A 1 177 ? -0.773 8.548 20.042 1.00 91.38 177 ASN A N 1
ATOM 1451 C CA . ASN A 1 177 ? -1.034 8.377 21.469 1.00 91.38 177 ASN A CA 1
ATOM 1452 C C . ASN A 1 177 ? -2.109 9.356 21.947 1.00 91.38 177 ASN A C 1
ATOM 1454 O O . ASN A 1 177 ? -2.460 10.312 21.253 1.00 91.38 177 ASN A O 1
ATOM 1458 N N . SER A 1 178 ? -2.639 9.125 23.148 1.00 86.88 178 SER A N 1
ATOM 1459 C CA . SER A 1 178 ? -3.747 9.913 23.701 1.00 86.88 178 SER A CA 1
ATOM 1460 C C . SER A 1 178 ? -3.420 11.404 23.861 1.00 86.88 178 SER A C 1
ATOM 1462 O O . SER A 1 178 ? -4.328 12.230 23.724 1.00 86.88 178 SER A O 1
ATOM 1464 N N . TYR A 1 179 ? -2.147 11.743 24.093 1.00 88.00 179 TYR A N 1
ATOM 1465 C CA . TYR A 1 179 ? -1.665 13.108 24.320 1.00 88.00 179 TYR A CA 1
ATOM 1466 C C . TYR A 1 179 ? -1.432 13.880 23.012 1.00 88.00 179 TYR A C 1
ATOM 1468 O O . TYR A 1 179 ? -1.987 14.955 22.806 1.00 88.00 179 TYR A O 1
ATOM 1476 N N . HIS A 1 180 ? -0.647 13.319 22.093 1.00 86.19 180 HIS A N 1
ATOM 1477 C CA . HIS A 1 180 ? -0.246 13.959 20.838 1.00 86.19 180 HIS A CA 1
ATOM 1478 C C . HIS A 1 180 ? -1.236 13.715 19.694 1.00 86.19 180 HIS A C 1
ATOM 1480 O O . HIS A 1 180 ? -1.124 14.362 18.649 1.00 86.19 180 HIS A O 1
ATOM 1486 N N . LYS A 1 181 ? -2.205 12.812 19.892 1.00 89.50 181 LYS A N 1
ATOM 1487 C CA . LYS A 1 181 ? -3.138 12.320 18.871 1.00 89.50 181 LYS A CA 1
ATOM 1488 C C . LYS A 1 181 ? -2.386 11.713 17.685 1.00 89.50 181 LYS A C 1
ATOM 1490 O O . LYS A 1 181 ? -1.256 11.247 17.821 1.00 89.50 181 LYS A O 1
ATOM 1495 N N . TYR A 1 182 ? -3.037 11.662 16.529 1.00 85.25 182 TYR A N 1
ATOM 1496 C CA . TYR A 1 182 ? -2.472 11.094 15.313 1.00 85.25 182 TYR A CA 1
ATOM 1497 C C . TYR A 1 182 ? -1.395 12.033 14.754 1.00 85.25 182 TYR A C 1
ATOM 1499 O O . TYR A 1 182 ? -1.702 13.139 14.301 1.00 85.25 182 TYR A O 1
ATOM 1507 N N . LYS A 1 183 ? -0.123 11.618 14.803 1.00 85.00 183 LYS A N 1
ATOM 1508 C CA . LYS A 1 183 ? 1.013 12.427 14.343 1.00 85.00 183 LYS A CA 1
ATOM 1509 C C . LYS A 1 183 ? 1.848 11.677 13.320 1.00 85.00 183 LYS A C 1
ATOM 1511 O O . LYS A 1 183 ? 2.389 10.603 13.574 1.00 85.00 183 LYS A O 1
ATOM 1516 N N . PHE A 1 184 ? 2.031 12.320 12.176 1.00 80.31 184 PHE A N 1
ATOM 1517 C CA . PHE A 1 184 ? 2.996 11.898 11.177 1.00 80.31 184 PHE A CA 1
ATOM 1518 C C . PHE A 1 184 ? 4.353 12.510 11.479 1.00 80.31 184 PHE A C 1
ATOM 1520 O O . PHE A 1 184 ? 4.453 13.674 11.877 1.00 80.31 184 PHE A O 1
ATOM 1527 N N . LYS A 1 185 ? 5.414 11.738 11.246 1.00 77.19 185 LYS A N 1
ATOM 1528 C CA . LYS A 1 185 ? 6.748 12.314 11.109 1.00 77.19 185 LYS A CA 1
ATOM 1529 C C . LYS A 1 185 ? 6.665 13.327 9.975 1.00 77.19 185 LYS A C 1
ATOM 1531 O O . LYS A 1 185 ? 6.191 12.980 8.897 1.00 77.19 185 LYS A O 1
ATOM 1536 N N . ALA A 1 186 ? 7.093 14.563 10.220 1.00 63.06 186 ALA A N 1
ATOM 1537 C CA . ALA A 1 186 ? 7.105 15.605 9.202 1.00 63.06 186 ALA A CA 1
ATOM 1538 C C . ALA A 1 186 ? 7.946 15.133 8.006 1.00 63.06 186 ALA A C 1
ATOM 1540 O O . ALA A 1 186 ? 9.178 15.168 8.033 1.00 63.06 186 ALA A O 1
ATOM 1541 N N . GLN A 1 187 ? 7.285 14.633 6.964 1.00 66.06 187 GLN A N 1
ATOM 1542 C CA . GLN A 1 187 ? 7.958 14.229 5.746 1.00 66.06 187 GLN A CA 1
ATOM 1543 C C . GLN A 1 187 ? 8.199 15.495 4.933 1.00 66.06 187 GLN A C 1
ATOM 1545 O O . GLN A 1 187 ? 7.274 16.093 4.397 1.00 66.06 187 GLN A O 1
ATOM 1550 N N . ARG A 1 188 ? 9.467 15.904 4.816 1.00 69.31 188 ARG A N 1
ATOM 1551 C CA . ARG A 1 188 ? 9.871 17.031 3.952 1.00 69.31 188 ARG A CA 1
ATOM 1552 C C . ARG A 1 188 ? 9.581 16.785 2.464 1.00 69.31 188 ARG A C 1
ATOM 1554 O O . ARG A 1 188 ? 9.803 17.670 1.649 1.00 69.31 188 ARG A O 1
ATOM 1561 N N . ARG A 1 189 ? 9.185 15.566 2.089 1.00 79.25 189 ARG A N 1
ATOM 1562 C CA . ARG A 1 189 ? 9.038 15.110 0.706 1.00 79.25 189 ARG A CA 1
ATOM 1563 C C . ARG A 1 189 ? 7.759 14.289 0.567 1.00 79.25 189 ARG A C 1
ATOM 1565 O O . ARG A 1 189 ? 7.358 13.627 1.517 1.00 79.25 189 ARG A O 1
ATOM 1572 N N . CYS A 1 190 ? 7.141 14.318 -0.612 1.00 85.50 190 CYS A N 1
ATOM 1573 C CA . CYS A 1 190 ? 5.935 13.537 -0.891 1.00 85.50 190 CYS A CA 1
ATOM 1574 C C . CYS A 1 190 ? 6.209 12.021 -0.837 1.00 85.50 190 CYS A C 1
ATOM 1576 O O . CYS A 1 190 ? 7.350 11.580 -1.018 1.00 85.50 190 CYS A O 1
ATOM 1578 N N . LYS A 1 191 ? 5.154 11.210 -0.657 1.00 88.00 191 LYS A N 1
ATOM 1579 C CA . LYS A 1 191 ? 5.273 9.743 -0.545 1.00 88.00 191 LYS A CA 1
ATOM 1580 C C . LYS A 1 191 ? 6.062 9.122 -1.705 1.00 88.00 191 LYS A C 1
ATOM 1582 O O . LYS A 1 191 ? 6.932 8.289 -1.476 1.00 88.00 191 LYS A O 1
ATOM 1587 N N . TYR A 1 192 ? 5.852 9.589 -2.938 1.00 91.25 192 TYR A N 1
ATOM 1588 C CA . TYR A 1 192 ? 6.532 9.060 -4.127 1.00 91.25 192 TYR A CA 1
ATOM 1589 C C . TYR A 1 192 ? 8.044 9.267 -4.115 1.00 91.25 192 TYR A C 1
ATOM 1591 O O . TYR A 1 192 ? 8.779 8.430 -4.631 1.00 91.25 192 TYR A O 1
ATOM 1599 N N . TRP A 1 193 ? 8.531 10.324 -3.465 1.00 90.94 193 TRP A N 1
ATOM 1600 C CA . TRP A 1 193 ? 9.966 10.517 -3.320 1.00 90.94 193 TRP A CA 1
ATOM 1601 C C . TRP A 1 193 ? 10.604 9.418 -2.467 1.00 90.94 193 TRP A C 1
ATOM 1603 O O . TRP A 1 193 ? 11.684 8.922 -2.779 1.00 90.94 193 TRP A O 1
ATOM 1613 N N . ILE A 1 194 ? 9.941 9.032 -1.378 1.00 89.00 194 ILE A N 1
ATOM 1614 C CA . ILE A 1 194 ? 10.420 7.982 -0.470 1.00 89.00 194 ILE A CA 1
ATOM 1615 C C . ILE A 1 194 ? 10.320 6.611 -1.158 1.00 89.00 194 ILE A C 1
ATOM 1617 O O . ILE A 1 194 ? 11.172 5.750 -0.955 1.00 89.00 194 ILE A O 1
ATOM 1621 N N . ARG A 1 195 ? 9.320 6.438 -2.030 1.00 93.25 195 ARG A N 1
ATOM 1622 C CA . ARG A 1 195 ? 9.037 5.204 -2.779 1.00 93.25 195 ARG A CA 1
ATOM 1623 C C . ARG A 1 195 ? 9.797 5.080 -4.105 1.00 93.25 195 ARG A C 1
ATOM 1625 O O . ARG A 1 195 ? 9.561 4.135 -4.847 1.00 93.25 195 ARG A O 1
ATOM 1632 N N . ARG A 1 196 ? 10.710 6.010 -4.413 1.00 93.06 196 ARG A N 1
ATOM 1633 C CA . ARG A 1 196 ? 11.411 6.073 -5.710 1.00 93.06 196 ARG A CA 1
ATOM 1634 C C . ARG A 1 196 ? 12.308 4.868 -6.003 1.00 93.06 196 ARG A C 1
ATOM 1636 O O . ARG A 1 196 ? 12.619 4.620 -7.156 1.00 93.06 196 ARG A O 1
ATOM 1643 N N . ASN A 1 197 ? 12.774 4.158 -4.976 1.00 94.38 197 ASN A N 1
ATOM 1644 C CA . ASN A 1 197 ? 13.611 2.983 -5.176 1.00 94.38 197 ASN A CA 1
ATOM 1645 C C . ASN A 1 197 ? 12.731 1.782 -5.562 1.00 94.38 197 ASN A C 1
ATOM 1647 O O . ASN A 1 197 ? 11.994 1.248 -4.735 1.00 94.38 197 ASN A O 1
ATOM 1651 N N . MET A 1 198 ? 12.855 1.357 -6.813 1.00 95.69 198 MET A N 1
ATOM 1652 C CA . MET A 1 198 ? 12.125 0.270 -7.454 1.00 95.69 198 MET A CA 1
ATOM 1653 C C . MET A 1 198 ? 12.979 -1.002 -7.602 1.00 95.69 198 MET A C 1
ATOM 1655 O O . MET A 1 198 ? 12.745 -1.796 -8.508 1.00 95.69 198 MET A O 1
ATOM 1659 N N . THR A 1 199 ? 13.948 -1.229 -6.704 1.00 95.56 199 THR A N 1
ATOM 1660 C CA . THR A 1 199 ? 14.768 -2.459 -6.692 1.00 95.56 199 THR A CA 1
ATOM 1661 C C . THR A 1 199 ? 13.886 -3.710 -6.736 1.00 95.56 199 THR A C 1
ATOM 1663 O O . THR A 1 199 ? 12.961 -3.850 -5.931 1.00 95.56 199 THR A O 1
ATOM 1666 N N . GLY A 1 200 ? 14.197 -4.620 -7.663 1.00 94.94 200 GLY A N 1
ATOM 1667 C CA . GLY A 1 200 ? 13.449 -5.856 -7.922 1.00 94.94 200 GLY A CA 1
ATOM 1668 C C . GLY A 1 200 ? 12.354 -5.721 -8.985 1.00 94.94 200 GLY A C 1
ATOM 1669 O O . GLY A 1 200 ? 11.880 -6.732 -9.493 1.00 94.94 200 GLY A O 1
ATOM 1670 N N . VAL A 1 201 ? 11.970 -4.497 -9.365 1.00 96.88 201 VAL A N 1
ATOM 1671 C CA . VAL A 1 201 ? 11.025 -4.269 -10.465 1.00 96.88 201 VAL A CA 1
ATOM 1672 C C . VAL A 1 201 ? 11.731 -4.445 -11.803 1.00 96.88 201 VAL A C 1
ATOM 1674 O O . VAL A 1 201 ? 12.786 -3.859 -12.012 1.00 96.88 201 VAL A O 1
ATOM 1677 N N . THR A 1 202 ? 11.110 -5.184 -12.719 1.00 96.19 202 THR A N 1
ATOM 1678 C CA . THR A 1 202 ? 11.567 -5.360 -14.099 1.00 96.19 202 THR A CA 1
ATOM 1679 C C . THR A 1 202 ? 10.647 -4.641 -15.081 1.00 96.19 202 THR A C 1
ATOM 1681 O O . THR A 1 202 ? 9.452 -4.951 -15.193 1.00 96.19 202 THR A O 1
ATOM 1684 N N . LEU A 1 203 ? 11.216 -3.712 -15.844 1.00 93.88 203 LEU A N 1
ATOM 1685 C CA . LEU A 1 203 ? 10.575 -3.030 -16.955 1.00 93.88 203 LEU A CA 1
ATOM 1686 C C . LEU A 1 203 ? 10.888 -3.770 -18.259 1.00 93.88 203 LEU A C 1
ATOM 1688 O O . LEU A 1 203 ? 12.032 -3.907 -18.673 1.00 93.88 203 LEU A O 1
ATOM 1692 N N . ARG A 1 204 ? 9.843 -4.222 -18.955 1.00 91.19 204 ARG A N 1
ATOM 1693 C CA . ARG A 1 204 ? 9.984 -4.787 -20.303 1.00 91.19 204 ARG A CA 1
ATOM 1694 C C . ARG A 1 204 ? 9.673 -3.702 -21.322 1.00 91.19 204 ARG A C 1
ATOM 1696 O O . ARG A 1 204 ? 8.580 -3.142 -21.284 1.00 91.19 204 ARG A O 1
ATOM 1703 N N . SER A 1 205 ? 10.619 -3.434 -22.215 1.00 87.50 205 SER A N 1
ATOM 1704 C CA . SER A 1 205 ? 10.470 -2.464 -23.299 1.00 87.50 205 SER A CA 1
ATOM 1705 C C . SER A 1 205 ? 10.490 -3.165 -24.654 1.00 87.50 205 SER A C 1
ATOM 1707 O O . SER A 1 205 ? 11.181 -4.168 -24.833 1.00 87.50 205 SER A O 1
ATOM 1709 N N . LEU A 1 206 ? 9.725 -2.625 -25.598 1.00 89.62 206 LEU A N 1
ATOM 1710 C CA . LEU A 1 206 ? 9.736 -3.009 -27.004 1.00 89.62 206 LEU A CA 1
ATOM 1711 C C . LEU A 1 206 ? 10.240 -1.814 -27.799 1.00 89.62 206 LEU A C 1
ATOM 1713 O O . LEU A 1 206 ? 9.803 -0.686 -27.577 1.00 89.62 206 LEU A O 1
ATOM 1717 N N . ILE A 1 207 ? 11.164 -2.068 -28.718 1.00 89.69 207 ILE A N 1
ATOM 1718 C CA . ILE A 1 207 ? 11.788 -1.027 -29.524 1.00 89.69 207 ILE A CA 1
ATOM 1719 C C . ILE A 1 207 ? 11.603 -1.382 -30.992 1.00 89.69 207 ILE A C 1
ATOM 1721 O O . ILE A 1 207 ? 11.888 -2.504 -31.405 1.00 89.69 207 ILE A O 1
ATOM 1725 N N . VAL A 1 208 ? 11.134 -0.410 -31.770 1.00 89.50 208 VAL A N 1
ATOM 1726 C CA . VAL A 1 208 ? 11.018 -0.526 -33.224 1.00 89.50 208 VAL A CA 1
ATOM 1727 C C . VAL A 1 208 ? 12.314 -0.040 -33.864 1.00 89.50 208 VAL A C 1
ATOM 1729 O O . VAL A 1 208 ? 12.835 1.027 -33.520 1.00 89.50 208 VAL A O 1
ATOM 1732 N N . LEU A 1 209 ? 12.836 -0.840 -34.790 1.00 91.56 209 LEU A N 1
ATOM 1733 C CA . LEU A 1 209 ? 14.006 -0.501 -35.588 1.00 91.56 209 LEU A CA 1
ATOM 1734 C C . LEU A 1 209 ? 13.531 0.010 -36.958 1.00 91.56 209 LEU A C 1
ATOM 1736 O O . LEU A 1 209 ? 12.894 -0.752 -37.682 1.00 91.56 209 LEU A O 1
ATOM 1740 N N . PRO A 1 210 ? 13.796 1.279 -37.314 1.00 90.38 210 PRO A N 1
ATOM 1741 C CA . PRO A 1 210 ? 13.411 1.838 -38.611 1.00 90.38 210 PRO A CA 1
ATOM 1742 C C . PRO A 1 210 ? 14.244 1.269 -39.766 1.00 90.38 210 PRO A C 1
ATOM 1744 O O . PRO A 1 210 ? 13.802 1.282 -40.909 1.00 90.38 210 PRO A O 1
ATOM 1747 N N . ILE A 1 211 ? 15.443 0.764 -39.468 1.00 88.12 211 ILE A N 1
ATOM 1748 C CA . ILE A 1 211 ? 16.345 0.123 -40.421 1.00 88.12 211 ILE A CA 1
ATOM 1749 C C . ILE A 1 211 ? 16.651 -1.274 -39.892 1.00 88.12 211 ILE A C 1
ATOM 1751 O O . ILE A 1 211 ? 16.800 -1.470 -38.682 1.00 88.12 211 ILE A O 1
ATOM 1755 N N . HIS A 1 212 ? 16.756 -2.238 -40.802 1.00 88.75 212 HIS A N 1
ATOM 1756 C CA . HIS A 1 212 ? 17.227 -3.572 -40.467 1.00 88.75 212 HIS A CA 1
ATOM 1757 C C . HIS A 1 212 ? 18.619 -3.516 -39.815 1.00 88.75 212 HIS A C 1
ATOM 1759 O O . HIS A 1 212 ? 19.494 -2.767 -40.250 1.00 88.75 212 HIS A O 1
ATOM 1765 N N . PHE A 1 213 ? 18.822 -4.316 -38.773 1.00 89.44 213 PHE A N 1
ATOM 1766 C CA . PHE A 1 213 ? 20.096 -4.413 -38.076 1.00 89.44 213 PHE A CA 1
ATOM 1767 C C . PHE A 1 213 ? 20.377 -5.866 -37.710 1.00 89.44 213 PHE A C 1
ATOM 1769 O O . PHE A 1 213 ? 19.582 -6.501 -37.016 1.00 89.44 213 PHE A O 1
ATOM 1776 N N . GLU A 1 214 ? 21.534 -6.360 -38.137 1.00 90.62 214 GLU A N 1
ATOM 1777 C CA . GLU A 1 214 ? 22.052 -7.663 -37.743 1.00 90.62 214 GLU A CA 1
ATOM 1778 C C . GLU A 1 214 ? 22.986 -7.491 -36.539 1.00 90.62 214 GLU A C 1
ATOM 1780 O O . GLU A 1 214 ? 23.991 -6.781 -36.604 1.00 90.62 214 GLU A O 1
ATOM 1785 N N . GLY A 1 215 ? 22.641 -8.112 -35.409 1.00 92.12 215 GLY A N 1
ATOM 1786 C CA . GLY A 1 215 ? 23.435 -8.058 -34.182 1.00 92.12 215 GLY A CA 1
ATOM 1787 C C . GLY A 1 215 ? 22.584 -7.973 -32.918 1.00 92.12 215 GLY A C 1
ATOM 1788 O O . GLY A 1 215 ? 21.369 -8.177 -32.937 1.00 92.12 215 GLY A O 1
ATOM 1789 N N . ARG A 1 216 ? 23.221 -7.663 -31.782 1.00 93.62 216 ARG A N 1
ATOM 1790 C CA . ARG A 1 216 ? 22.502 -7.490 -30.512 1.00 93.62 216 ARG A CA 1
ATOM 1791 C C . ARG A 1 216 ? 21.843 -6.116 -30.470 1.00 93.62 216 ARG A C 1
ATOM 1793 O O . ARG A 1 216 ? 22.486 -5.109 -30.747 1.00 93.62 216 ARG A O 1
ATOM 1800 N N . LEU A 1 217 ? 20.589 -6.061 -30.024 1.00 91.38 217 LEU A N 1
ATOM 1801 C CA . LEU A 1 217 ? 19.823 -4.814 -29.915 1.00 91.38 217 LEU A CA 1
ATOM 1802 C C . LEU A 1 217 ? 20.568 -3.717 -29.130 1.00 91.38 217 LEU A C 1
ATOM 1804 O O . LEU A 1 217 ? 20.554 -2.559 -29.534 1.00 91.38 217 LEU A O 1
ATOM 1808 N N . LEU A 1 218 ? 21.254 -4.073 -28.039 1.00 90.94 218 LEU A N 1
ATOM 1809 C CA . LEU A 1 218 ? 22.026 -3.107 -27.247 1.00 90.94 218 LEU A CA 1
ATOM 1810 C C . LEU A 1 218 ? 23.168 -2.470 -28.046 1.00 90.94 218 LEU A C 1
ATOM 1812 O O . LEU A 1 218 ? 23.429 -1.282 -27.882 1.00 90.94 218 LEU A O 1
ATOM 1816 N N . ASP A 1 219 ? 23.810 -3.220 -28.943 1.00 92.69 219 ASP A N 1
ATOM 1817 C CA . ASP A 1 219 ? 24.875 -2.681 -29.791 1.00 92.69 219 ASP A CA 1
ATOM 1818 C C . ASP A 1 219 ? 24.299 -1.636 -30.763 1.00 92.69 219 ASP A C 1
ATOM 1820 O O . ASP A 1 219 ? 24.905 -0.590 -30.963 1.00 92.69 219 ASP A O 1
ATOM 1824 N N . TYR A 1 220 ? 23.092 -1.856 -31.300 1.00 92.81 220 TYR A N 1
ATOM 1825 C CA . TYR A 1 220 ? 22.387 -0.865 -32.123 1.00 92.81 220 TYR A CA 1
ATOM 1826 C C . TYR A 1 220 ? 22.002 0.399 -31.341 1.00 92.81 220 TYR A C 1
ATOM 1828 O O . TYR A 1 220 ? 22.125 1.509 -31.861 1.00 92.81 220 TYR A O 1
ATOM 1836 N N . LEU A 1 221 ? 21.520 0.245 -30.104 1.00 92.31 221 LEU A N 1
ATOM 1837 C CA . LEU A 1 221 ? 21.020 1.365 -29.299 1.00 92.31 221 LEU A CA 1
ATOM 1838 C C . LEU A 1 221 ? 22.129 2.287 -28.786 1.00 92.31 221 LEU A C 1
ATOM 1840 O O . LEU A 1 221 ? 21.873 3.467 -28.562 1.00 92.31 221 LEU A O 1
ATOM 1844 N N . ASN A 1 222 ? 23.347 1.761 -28.642 1.00 89.88 222 ASN A N 1
ATOM 1845 C CA . ASN A 1 222 ? 24.515 2.514 -28.186 1.00 89.88 222 ASN A CA 1
ATOM 1846 C C . ASN A 1 222 ? 25.264 3.245 -29.319 1.00 89.88 222 ASN A C 1
ATOM 1848 O O . ASN A 1 222 ? 26.216 3.970 -29.039 1.00 89.88 222 ASN A O 1
ATOM 1852 N N . LYS A 1 223 ? 24.881 3.064 -30.591 1.00 89.44 223 LYS A N 1
ATOM 1853 C CA . LYS A 1 223 ? 25.508 3.776 -31.717 1.00 89.44 223 LYS A CA 1
ATOM 1854 C C . LYS A 1 223 ? 25.015 5.221 -31.825 1.00 89.44 223 LYS A C 1
ATOM 1856 O O . LYS A 1 223 ? 23.879 5.538 -31.484 1.00 89.44 223 LYS A O 1
ATOM 1861 N N . GLU A 1 224 ? 25.838 6.094 -32.400 1.00 87.19 224 GLU A N 1
ATOM 1862 C CA . GLU A 1 224 ? 25.500 7.510 -32.629 1.00 87.19 224 GLU A CA 1
ATOM 1863 C C . GLU A 1 224 ? 25.328 7.894 -34.112 1.00 87.19 224 GLU A C 1
ATOM 1865 O O . GLU A 1 224 ? 25.184 9.075 -34.422 1.00 87.19 224 GLU A O 1
ATOM 1870 N N . ASP A 1 225 ? 25.326 6.918 -35.022 1.00 89.38 225 ASP A N 1
ATOM 1871 C CA . ASP A 1 225 ? 25.155 7.088 -36.473 1.00 89.38 225 ASP A CA 1
ATOM 1872 C C . ASP A 1 225 ? 23.694 7.323 -36.905 1.00 89.38 225 ASP A C 1
ATOM 1874 O O . ASP A 1 225 ? 22.759 6.932 -36.207 1.00 89.38 225 ASP A O 1
ATOM 1878 N N . GLN A 1 226 ? 23.490 7.934 -38.079 1.00 87.56 226 GLN A N 1
ATOM 1879 C CA . GLN A 1 226 ? 22.164 8.132 -38.696 1.00 87.56 226 GLN A CA 1
ATOM 1880 C C . GLN A 1 226 ? 21.117 8.661 -37.700 1.00 87.56 226 GLN A C 1
ATOM 1882 O O . GLN A 1 226 ? 20.026 8.096 -37.535 1.00 87.56 226 GLN A O 1
ATOM 1887 N N . ARG A 1 227 ? 21.488 9.700 -36.940 1.00 86.56 227 ARG A N 1
ATOM 1888 C CA . ARG A 1 227 ? 20.678 10.212 -35.825 1.00 86.56 227 ARG A CA 1
ATOM 1889 C C . ARG A 1 227 ? 19.296 10.625 -36.309 1.00 86.56 227 ARG A C 1
ATOM 1891 O O . ARG A 1 227 ? 18.321 10.332 -35.634 1.00 86.56 227 ARG A O 1
ATOM 1898 N N . GLU A 1 228 ? 19.206 11.221 -37.488 1.00 89.38 228 GLU A N 1
ATOM 1899 C CA . GLU A 1 228 ? 17.972 11.626 -38.159 1.00 89.38 228 GLU A CA 1
ATOM 1900 C C . GLU A 1 228 ? 16.975 10.476 -38.372 1.00 89.38 228 GLU A C 1
ATOM 1902 O O . GLU A 1 228 ? 15.770 10.704 -38.317 1.00 89.38 228 GLU A O 1
ATOM 1907 N N . ILE A 1 229 ? 17.455 9.236 -38.526 1.00 89.94 229 ILE A N 1
ATOM 1908 C CA . ILE A 1 229 ? 16.604 8.048 -38.683 1.00 89.94 229 ILE A CA 1
ATOM 1909 C C . ILE A 1 229 ? 16.340 7.380 -37.326 1.00 89.94 229 ILE A C 1
ATOM 1911 O O . ILE A 1 229 ? 15.224 6.955 -37.031 1.00 89.94 229 ILE A O 1
ATOM 1915 N N . ASN A 1 230 ? 17.358 7.326 -36.464 1.00 89.44 230 ASN A N 1
ATOM 1916 C CA . ASN A 1 230 ? 17.345 6.575 -35.204 1.00 89.44 230 ASN A CA 1
ATOM 1917 C C . ASN A 1 230 ? 17.058 7.454 -33.969 1.00 89.44 230 ASN A C 1
ATOM 1919 O O . ASN A 1 230 ? 17.362 7.070 -32.838 1.00 89.44 230 ASN A O 1
ATOM 1923 N N . THR A 1 231 ? 16.504 8.657 -34.162 1.00 88.19 231 THR A N 1
ATOM 1924 C CA . THR A 1 231 ? 16.315 9.631 -33.072 1.00 88.19 231 THR A CA 1
ATOM 1925 C C . THR A 1 231 ? 15.459 9.032 -31.958 1.00 88.19 231 THR A C 1
ATOM 1927 O O . THR A 1 231 ? 15.887 8.990 -30.808 1.00 88.19 231 THR A O 1
ATOM 1930 N N . PHE A 1 232 ? 14.263 8.529 -32.279 1.00 89.25 232 PHE A N 1
ATOM 1931 C CA . PHE A 1 232 ? 13.284 8.150 -31.256 1.00 89.25 232 PHE A CA 1
ATOM 1932 C C . PHE A 1 232 ? 13.691 6.923 -30.444 1.00 89.25 232 PHE A C 1
ATOM 1934 O O . PHE A 1 232 ? 13.579 6.933 -29.220 1.00 89.25 232 PHE A O 1
ATOM 1941 N N . ASN A 1 233 ? 14.161 5.857 -31.092 1.00 91.19 233 ASN A N 1
ATOM 1942 C CA . ASN A 1 233 ? 14.476 4.618 -30.386 1.00 91.19 233 ASN A CA 1
ATOM 1943 C C . ASN A 1 233 ? 15.721 4.753 -29.495 1.00 91.19 233 ASN A C 1
ATOM 1945 O O . ASN A 1 233 ? 15.684 4.315 -28.344 1.00 91.19 233 ASN A O 1
ATOM 1949 N N . ARG A 1 234 ? 16.778 5.422 -29.968 1.00 92.44 234 ARG A N 1
ATOM 1950 C CA . ARG A 1 234 ? 18.002 5.643 -29.183 1.00 92.44 234 ARG A CA 1
ATOM 1951 C C . ARG A 1 234 ? 17.811 6.691 -28.093 1.00 92.44 234 ARG A C 1
ATOM 1953 O O . ARG A 1 234 ? 18.259 6.479 -26.967 1.00 92.44 234 ARG A O 1
ATOM 1960 N N . PHE A 1 235 ? 17.080 7.774 -28.373 1.00 91.06 235 PHE A N 1
ATOM 1961 C CA . PHE A 1 235 ? 16.716 8.750 -27.344 1.00 91.06 235 PHE A CA 1
ATOM 1962 C C . PHE A 1 235 ? 15.906 8.099 -26.219 1.00 91.06 235 PHE A C 1
ATOM 1964 O O . PHE A 1 235 ? 16.261 8.237 -25.048 1.00 91.06 235 PHE A O 1
ATOM 1971 N N . ASN A 1 236 ? 14.863 7.334 -26.562 1.00 91.38 236 ASN A N 1
ATOM 1972 C CA . ASN A 1 236 ? 14.036 6.652 -25.568 1.00 91.38 236 ASN A CA 1
ATOM 1973 C C . ASN A 1 236 ? 14.842 5.627 -24.766 1.00 91.38 236 ASN A C 1
ATOM 1975 O O . ASN A 1 236 ? 14.688 5.560 -23.549 1.00 91.38 236 ASN A O 1
ATOM 1979 N N . TYR A 1 237 ? 15.737 4.868 -25.404 1.00 92.81 237 TYR A N 1
ATOM 1980 C CA . TYR A 1 237 ? 16.635 3.961 -24.688 1.00 92.81 237 TYR A CA 1
ATOM 1981 C C . TYR A 1 237 ? 17.517 4.702 -23.673 1.00 92.81 237 TYR A C 1
ATOM 1983 O O . TYR A 1 237 ? 17.594 4.289 -22.514 1.00 92.81 237 TYR A O 1
ATOM 1991 N N . ASN A 1 238 ? 18.125 5.826 -24.061 1.00 92.31 238 ASN A N 1
ATOM 1992 C CA . ASN A 1 238 ? 18.964 6.629 -23.168 1.00 92.31 238 ASN A CA 1
ATOM 1993 C C . ASN A 1 238 ? 18.167 7.250 -22.010 1.00 92.31 238 ASN A C 1
ATOM 1995 O O . ASN A 1 238 ? 18.640 7.277 -20.866 1.00 92.31 238 ASN A O 1
ATOM 1999 N N . LEU A 1 239 ? 16.945 7.712 -22.287 1.00 93.75 239 LEU A N 1
ATOM 2000 C CA . LEU A 1 239 ? 16.028 8.232 -21.277 1.00 93.75 239 LEU A CA 1
ATOM 2001 C C . LEU A 1 239 ? 15.648 7.141 -20.270 1.00 93.75 239 LEU A C 1
ATOM 2003 O O . LEU A 1 239 ? 15.843 7.321 -19.069 1.00 93.75 239 LEU A O 1
ATOM 2007 N N . ILE A 1 240 ? 15.180 5.986 -20.751 1.00 94.31 240 ILE A N 1
ATOM 2008 C CA . ILE A 1 240 ? 14.794 4.858 -19.896 1.00 94.31 240 ILE A CA 1
ATOM 2009 C C . ILE A 1 240 ? 15.992 4.333 -19.104 1.00 94.31 240 ILE A C 1
ATOM 2011 O O . ILE A 1 240 ? 15.849 4.095 -17.911 1.00 94.31 240 ILE A O 1
ATOM 2015 N N . SER A 1 241 ? 17.182 4.248 -19.702 1.00 93.81 241 SER A N 1
ATOM 2016 C CA . SER A 1 241 ? 18.418 3.867 -19.000 1.00 93.81 241 SER A CA 1
ATOM 2017 C C . SER A 1 241 ? 18.776 4.851 -17.880 1.00 93.81 241 SER A C 1
ATOM 2019 O O . SER A 1 241 ? 19.267 4.468 -16.817 1.00 93.81 241 SER A O 1
ATOM 2021 N N . SER A 1 242 ? 18.510 6.143 -18.081 1.00 95.94 242 SER A N 1
ATOM 2022 C CA . SER A 1 242 ? 18.702 7.158 -17.040 1.00 95.94 242 SER A CA 1
ATOM 2023 C C . SER A 1 242 ? 17.672 7.017 -15.920 1.00 95.94 242 SER A C 1
ATOM 2025 O O . SER A 1 242 ? 18.040 7.067 -14.745 1.00 95.94 242 SER A O 1
ATOM 2027 N N . CYS A 1 243 ? 16.408 6.752 -16.259 1.00 96.38 243 CYS A N 1
ATOM 2028 C CA . CYS A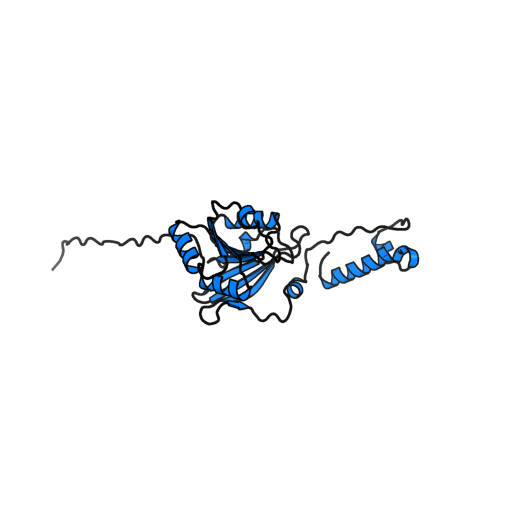 1 243 ? 15.373 6.416 -15.282 1.00 96.38 243 CYS A CA 1
ATOM 2029 C C . CYS A 1 243 ? 15.717 5.136 -14.511 1.00 96.38 243 CYS A C 1
ATOM 2031 O O . CYS A 1 243 ? 15.542 5.102 -13.296 1.00 96.38 243 CYS A O 1
ATOM 2033 N N . GLN A 1 244 ? 16.251 4.117 -15.183 1.00 96.38 244 GLN A N 1
ATOM 2034 C CA . GLN A 1 244 ? 16.670 2.854 -14.584 1.00 96.38 244 GLN A CA 1
ATOM 2035 C C . GLN A 1 244 ? 17.699 3.090 -13.479 1.00 96.38 244 GLN A C 1
ATOM 2037 O O . GLN A 1 244 ? 17.509 2.632 -12.354 1.00 96.38 244 GLN A O 1
ATOM 2042 N N . ARG A 1 245 ? 18.738 3.885 -13.763 1.00 96.56 245 ARG A N 1
ATOM 2043 C CA . ARG A 1 245 ? 19.755 4.272 -12.772 1.00 96.56 245 ARG A CA 1
ATOM 2044 C C . ARG A 1 245 ? 19.194 5.136 -11.645 1.00 96.56 245 ARG A C 1
ATOM 2046 O O . ARG A 1 245 ? 19.624 5.007 -10.508 1.00 96.56 245 ARG A O 1
ATOM 2053 N N . TYR A 1 246 ? 18.258 6.034 -11.948 1.00 96.75 246 TYR A N 1
ATOM 2054 C CA . TYR A 1 246 ? 17.696 6.942 -10.947 1.00 96.75 246 TYR A CA 1
ATOM 2055 C C . TYR A 1 246 ? 16.721 6.241 -9.984 1.00 96.75 246 TYR A C 1
ATOM 2057 O O . TYR A 1 246 ? 16.712 6.527 -8.785 1.00 96.75 246 TYR A O 1
ATOM 2065 N N . TYR A 1 247 ? 15.899 5.328 -10.506 1.00 96.69 247 TYR A N 1
ATOM 2066 C CA . TYR A 1 247 ? 14.855 4.623 -9.762 1.00 96.69 247 TYR A CA 1
ATOM 2067 C C . TYR A 1 247 ? 15.245 3.189 -9.365 1.00 96.69 247 TYR A C 1
ATOM 2069 O O . TYR A 1 247 ? 14.477 2.545 -8.662 1.00 96.69 247 TYR A O 1
ATOM 2077 N N . ASN A 1 248 ? 16.420 2.682 -9.749 1.00 96.50 248 ASN A N 1
ATOM 2078 C CA . ASN A 1 248 ? 16.933 1.343 -9.417 1.00 96.50 248 ASN A CA 1
ATOM 2079 C C . ASN A 1 248 ? 16.033 0.165 -9.851 1.00 96.50 248 ASN A C 1
ATOM 2081 O O . ASN A 1 248 ? 15.877 -0.786 -9.091 1.00 96.50 248 ASN A O 1
ATOM 2085 N N . PHE A 1 249 ? 15.428 0.203 -11.040 1.00 96.81 249 PHE A N 1
ATOM 2086 C CA . PHE A 1 249 ? 14.751 -0.974 -11.620 1.00 96.81 249 PHE A CA 1
ATOM 2087 C C . PHE A 1 249 ? 15.667 -1.719 -12.609 1.00 96.81 249 PHE A C 1
ATOM 2089 O O . PHE A 1 249 ? 16.773 -1.251 -12.892 1.00 96.81 249 PHE A O 1
ATOM 2096 N N . SER A 1 250 ? 15.238 -2.883 -13.109 1.00 93.81 250 SER A N 1
ATOM 2097 C CA . SER A 1 250 ? 15.915 -3.641 -14.174 1.00 93.81 250 SER A CA 1
ATOM 2098 C C . SER A 1 250 ? 15.171 -3.634 -15.498 1.00 93.81 250 SER A C 1
ATOM 2100 O O . SER A 1 250 ? 13.924 -3.538 -15.487 1.00 93.81 250 SER A O 1
#

Foldseek 3Di:
DDDDDDDDDDDPPPPPPPPPPQFDDDPLQVQLVCVVLVAQAEEEEEQDPDPVVVVVSCVSCVVHHNYHYDHLVPDPLCVQPVDPAQYEYEYGLSDPCVLVSQQVCLVVVCQAPSYAYEYEYQDPPSVVSCVPRNFALRGHYWYWYDPDPFKIWIKDWGWNGSVFQTDIDIDTQFMAGPVVGTDGDPDPDDSCVVQLARARGADDDDADDQDDDDDDPVVVLPDPPPCVRCVPRNVVVVVVVVSCVRSVYD

Organism: NCBI:txid1586481

Radius of gyration: 26.62 Å; chains: 1; bounding box: 51×48×112 Å